Protein AF-0000000084732127 (afdb_homodimer)

Foldseek 3Di:
DPPQPLCQFVHHRLVVVVVVVVLCVVPVVQADKAFDKDKDDDDDFKIKIWGAWMDGRNGIDRPGPGTDIAMAWDPVVVPTPCPDHHPLVVLVVLQFVLLVVQLSSVCVNVVWHWPDKDKDKDFDADCCQVVVNDPVGHGHTPDMDMDMDTDGPDDPVVSVVSSVRSCVVRPSNCCVVDPDDDDDDDDDDD/DPPQPLCQFVHHRLVVVVVVVVLCVVPVVQADKAFDKDKDDDDDFKIKIWGAWIDGRNGIDRPGPGTDIAMAWDPVVVPTPCPDHHPLVVLVVLQFVLLVVQLSVVCVNVVWHWPDKDKDKDFDADCCQVVVNDPVGHGHTPDMDMDMDTDGPDDPVVSVVSSVRSCVVRPSNCCVVDPDDDDDDDDDDD

Sequence (380 aa):
MNTADKRTPNGVDLEKLTGTVEAVKASPPLARFTFRAHNRWVGGAHSKTTIQGFYGTGKEDASRKVPFVLEGDEPPVLLGNDAGPNAVEVVLHALASCLVVGFVYNAAARGIGIDSLELDLEGDLDLQGFLGLSKSVRPGYEGIRVVCRVGSKASDQELQKLWAEAQNISPVLDIVRNPVPVSLEFQKISMNTADKRTPNGVDLEKLTGTVEAVKASPPLARFTFRAHNRWVGGAHSKTTIQGFYGTGKEDASRKVPFVLEGDEPPVLLGNDAGPNAVEVVLHALASCLVVGFVYNAAARGIGIDSLELDLEGDLDLQGFLGLSKSVRPGYEGIRVVCRVGSKASDQELQKLWAEAQNISPVLDIVRNPVPVSLEFQKIS

Nearest PDB structures (foldseek):
  2opl-assembly1_A  TM=9.769E-01  e=8.048E-24  Geobacter sulfurreducens
  2onf-assembly1_B  TM=8.585E-01  e=1.018E-05  Thermoplasma acidophilum
  2pn2-assembly1_A-2  TM=8.630E-01  e=1.100E-04  Psychrobacter arcticus 273-4
  6mjn-assembly2_C  TM=7.591E-01  e=2.542E-05  Legionella pneumophila
  3cje-assembly1_A-2  TM=5.916E-01  e=2.702E-05  Jannaschia sp. CCS1

Secondary structure (DSSP, 8-state):
-----TTSGGG--HHHHHHHHHHHHH-GGGGEEEEEEEEEEEETTEEEEEE--EEETTEEE---SS-EEEEE---GGGT---SS--HHHHHHHHHHHHHHHHHHHHHHHTT---SEEEEEEEEEEETTTTTT--SSS-SSEEEEEEEEEEE-SS-HHHHHHHHHHHHHH-HHHHHHHS---EEEEEEEE-/-----TTSGGG--HHHHHHHHHHHHH-GGGGEEEEEEEEEEEETTEEEEEE--EEETTEEE---SS-EEEEE---GGGT---SS--HHHHHHHHHHHHHHHHHHHHHHHTT---SEEEEEEEEEEETTTTTT--SSS-SSEEEEEEEEEEE-SS-HHHHHHHHHHHHHH-HHHHHHHS---EEEEEEEE-

InterPro domains:
  IPR003718 OsmC/Ohr conserved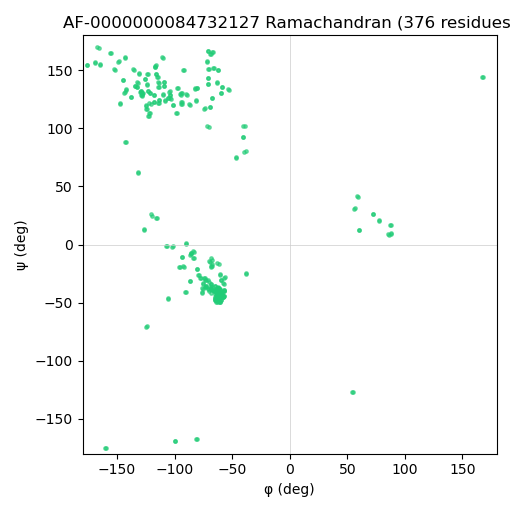 domain [PF02566] (80-185)
  IPR015946 K homology domain-like, alpha/beta [G3DSA:3.30.300.20] (3-176)
  IPR036102 OsmC/Ohr superfamily [SSF82784] (9-186)
  IPR052924 OsmC/Ohr hydroperoxide reductase [PTHR35368] (14-188)

Radius of gyration: 20.87 Å; Cα contacts (8 Å, |Δi|>4): 916; chains: 2; bounding box: 46×61×50 Å

pLDDT: mean 96.22, std 9.33, range [27.73, 99.0]

Solvent-accessible surface area (backbone atoms only — not comparable to full-atom values): 18851 Å² total; per-residue (Å²): 125,87,72,66,51,83,65,27,41,60,52,30,51,50,68,57,51,53,48,52,54,50,48,29,72,76,38,58,72,38,28,42,29,37,43,39,34,40,30,38,58,76,47,31,35,31,26,40,27,41,38,58,52,34,37,38,64,78,39,78,43,73,80,56,85,64,61,48,76,47,48,24,14,19,49,60,96,68,60,23,77,52,78,23,58,32,31,68,48,38,43,48,43,17,39,47,37,26,38,48,29,39,32,44,55,51,28,37,76,68,71,48,63,63,75,42,41,36,36,43,36,39,34,34,32,42,44,40,10,51,69,67,73,34,92,86,41,59,30,16,55,72,31,34,41,37,40,36,38,34,26,50,88,64,52,70,67,60,51,51,51,41,52,52,49,13,58,72,24,14,30,44,53,38,28,37,53,34,61,32,55,70,48,79,47,80,41,82,43,135,126,85,73,66,52,84,65,27,40,58,53,31,52,50,67,58,51,53,47,52,53,52,49,28,71,76,38,60,71,39,29,43,30,36,42,38,36,39,33,39,59,75,47,30,34,32,28,41,29,40,38,57,52,34,36,38,64,77,39,78,43,73,80,56,86,64,61,48,76,47,48,24,14,21,48,60,96,68,61,22,79,52,78,23,59,30,33,68,49,39,44,48,44,18,37,47,37,27,38,47,30,40,33,44,55,52,28,36,77,70,70,48,64,62,76,42,42,35,35,43,38,40,33,34,32,41,44,40,10,50,69,67,72,34,92,86,40,60,30,16,54,72,30,34,41,36,41,37,38,35,27,50,89,64,53,69,67,59,52,50,51,40,52,52,50,13,58,72,22,13,31,45,51,38,29,36,52,35,63,31,56,70,48,80,46,80,42,83,43,135

Organism: NCBI:txid412449

Structure (mmCIF, N/CA/C/O backbone):
data_AF-0000000084732127-model_v1
#
loop_
_entity.id
_entity.type
_entity.pdbx_description
1 polymer 'OsmC family protein'
#
loop_
_atom_site.group_PDB
_atom_site.id
_atom_site.type_symbol
_atom_site.label_atom_id
_atom_site.label_alt_id
_atom_site.label_comp_id
_atom_site.label_asym_id
_atom_site.label_entity_id
_atom_site.label_seq_id
_atom_site.pdbx_PDB_ins_code
_atom_site.Cartn_x
_atom_site.Cartn_y
_atom_site.Cartn_z
_atom_site.occupancy
_atom_site.B_iso_or_equiv
_ato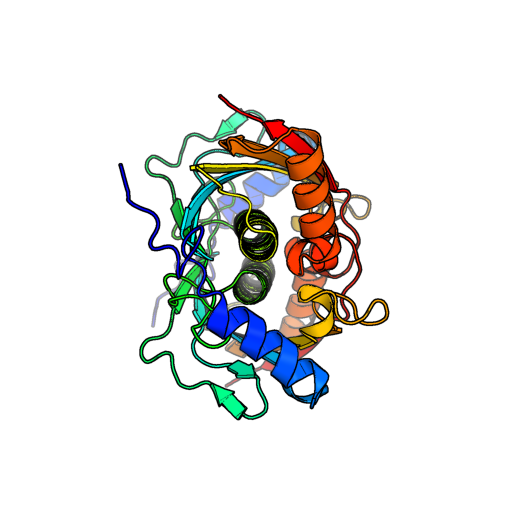m_site.auth_seq_id
_atom_site.auth_comp_id
_atom_site.auth_asym_id
_atom_site.auth_atom_id
_atom_site.pdbx_PDB_model_num
ATOM 1 N N . MET A 1 1 ? -7.707 17.016 30.109 1 27.73 1 MET A N 1
ATOM 2 C CA . MET A 1 1 ? -7.48 17.891 28.953 1 27.73 1 MET A CA 1
ATOM 3 C C . MET A 1 1 ? -6.078 17.672 28.375 1 27.73 1 MET A C 1
ATOM 5 O O . MET A 1 1 ? -5.086 17.828 29.094 1 27.73 1 MET A O 1
ATOM 9 N N . ASN A 1 2 ? -5.758 16.703 27.469 1 38.19 2 ASN A N 1
ATOM 10 C CA . ASN A 1 2 ? -4.391 16.422 27.047 1 38.19 2 ASN A CA 1
ATOM 11 C C . ASN A 1 2 ? -3.625 17.688 26.703 1 38.19 2 ASN A C 1
ATOM 13 O O . ASN A 1 2 ? -3.969 18.391 25.75 1 38.19 2 ASN A O 1
ATOM 17 N N . THR A 1 3 ? -3.24 18.391 27.594 1 38.94 3 THR A N 1
ATOM 18 C CA . THR A 1 3 ? -2.479 19.625 27.469 1 38.94 3 THR A CA 1
ATOM 19 C C . THR A 1 3 ? -1.419 19.5 26.375 1 38.94 3 THR A C 1
ATOM 21 O O . THR A 1 3 ? -0.496 18.688 26.484 1 38.94 3 THR A O 1
ATOM 24 N N . ALA A 1 4 ? -1.854 19.641 25.109 1 49.09 4 ALA A N 1
ATOM 25 C CA . ALA A 1 4 ? -0.992 19.688 23.922 1 49.09 4 ALA A CA 1
ATOM 26 C C . ALA A 1 4 ? 0.259 20.516 24.188 1 49.09 4 ALA A C 1
ATOM 28 O O . ALA A 1 4 ? 0.168 21.641 24.672 1 49.09 4 ALA A O 1
ATOM 29 N N . ASP A 1 5 ? 1.297 19.812 24.609 1 60.31 5 ASP A N 1
ATOM 30 C CA . ASP A 1 5 ? 2.623 20.422 24.703 1 60.31 5 ASP A CA 1
ATOM 31 C C . ASP A 1 5 ? 2.873 21.359 23.516 1 60.31 5 ASP A C 1
ATOM 33 O O . ASP A 1 5 ? 2.719 20.953 22.359 1 60.31 5 ASP A O 1
ATOM 37 N N . LYS A 1 6 ? 2.758 22.656 23.688 1 74.94 6 LYS A N 1
ATOM 38 C CA . LYS A 1 6 ? 2.902 23.719 22.703 1 74.94 6 LYS A CA 1
ATOM 39 C C . LYS A 1 6 ? 4.027 23.406 21.719 1 74.94 6 LYS A C 1
ATOM 41 O O . LYS A 1 6 ? 4.035 23.906 20.594 1 74.94 6 LYS A O 1
ATOM 46 N N . ARG A 1 7 ? 4.953 22.609 22.141 1 83.38 7 ARG A N 1
ATOM 47 C CA . ARG A 1 7 ? 6.109 22.297 21.312 1 83.38 7 ARG A CA 1
ATOM 48 C C . ARG A 1 7 ? 5.773 21.219 20.281 1 83.38 7 ARG A C 1
ATOM 50 O O . ARG A 1 7 ? 6.391 21.156 19.219 1 83.38 7 ARG A O 1
ATOM 57 N N . THR A 1 8 ? 4.762 20.453 20.516 1 92.69 8 THR A N 1
ATOM 58 C CA . THR A 1 8 ? 4.402 19.359 19.625 1 92.69 8 THR A CA 1
ATOM 59 C C . THR A 1 8 ? 2.912 19.391 19.297 1 92.69 8 THR A C 1
ATOM 61 O O . THR A 1 8 ? 2.193 18.438 19.594 1 92.69 8 THR A O 1
ATOM 64 N N . PRO A 1 9 ? 2.504 20.516 18.656 1 94.31 9 PRO A N 1
ATOM 65 C CA . PRO A 1 9 ? 1.098 20.5 18.25 1 94.31 9 PRO A CA 1
ATOM 66 C C . PRO A 1 9 ? 0.729 19.266 17.422 1 94.31 9 PRO A C 1
ATOM 68 O O . PRO A 1 9 ? 1.473 18.875 16.516 1 94.31 9 PRO A O 1
ATOM 71 N N . ASN A 1 10 ? -0.433 18.656 17.812 1 98.06 10 ASN A N 1
ATOM 72 C CA . ASN A 1 10 ? -0.91 17.453 17.141 1 98.06 10 ASN A CA 1
ATOM 73 C C . ASN A 1 10 ? 0.102 16.312 17.25 1 98.06 10 ASN A C 1
ATOM 75 O O . ASN A 1 10 ? 0.045 15.352 16.469 1 98.06 10 ASN A O 1
ATOM 79 N N . GLY A 1 11 ? 1.11 16.406 18.078 1 97.75 11 GLY A N 1
ATOM 80 C CA . GLY A 1 11 ? 2.143 15.398 18.219 1 97.75 11 GLY A CA 1
ATOM 81 C C . GLY A 1 11 ? 3.297 15.586 17.25 1 97.75 11 GLY A C 1
ATOM 82 O O . GLY A 1 11 ? 4.098 14.664 17.047 1 97.75 11 GLY A O 1
ATOM 83 N N . VAL A 1 12 ? 3.428 16.75 16.656 1 98.31 12 VAL A N 1
ATOM 84 C CA . VAL A 1 12 ? 4.449 17.016 15.641 1 98.31 12 VAL A CA 1
ATOM 85 C C . VAL A 1 12 ? 5.52 17.938 16.219 1 98.31 12 VAL A C 1
ATOM 87 O O . VAL A 1 12 ? 5.207 19.016 16.734 1 98.31 12 VAL A O 1
ATOM 90 N N . ASP A 1 13 ? 6.734 17.484 16.156 1 97.06 13 ASP A N 1
ATOM 91 C CA . ASP A 1 13 ? 7.855 18.328 16.562 1 97.06 13 ASP A CA 1
ATOM 92 C C . ASP A 1 13 ? 8.094 19.438 15.531 1 97.06 13 ASP A C 1
ATOM 94 O O . ASP A 1 13 ? 8.766 19.219 14.523 1 97.06 13 ASP A O 1
ATOM 98 N N . LEU A 1 14 ? 7.637 20.641 15.844 1 96.31 14 LEU A N 1
ATOM 99 C CA . LEU A 1 14 ? 7.664 21.734 14.883 1 96.31 14 LEU A CA 1
ATOM 100 C C . LEU A 1 14 ? 9.094 22.172 14.602 1 96.31 14 LEU A C 1
ATOM 102 O O . LEU A 1 14 ? 9.414 22.594 13.484 1 96.31 14 LEU A O 1
ATOM 106 N N . GLU A 1 15 ? 9.883 22.125 15.625 1 96.31 15 GLU A N 1
ATOM 107 C CA . GLU A 1 15 ? 11.281 22.5 15.43 1 96.31 15 GLU A CA 1
ATOM 108 C C . GLU A 1 15 ? 11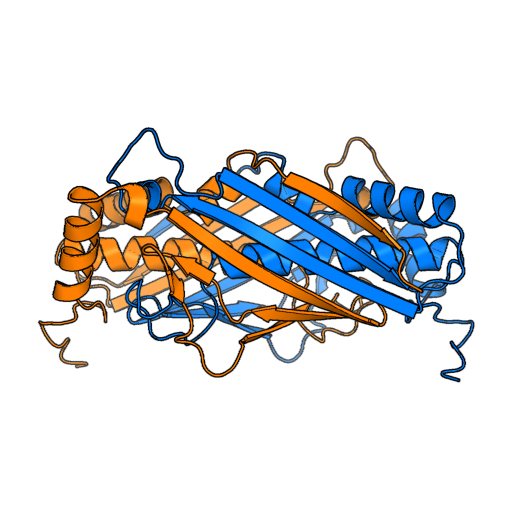.961 21.547 14.453 1 96.31 15 GLU A C 1
ATOM 110 O O . GLU A 1 15 ? 12.688 21.969 13.555 1 96.31 15 GLU A O 1
ATOM 115 N N . LYS A 1 16 ? 11.711 20.312 14.602 1 96.19 16 LYS A N 1
ATOM 116 C CA . LYS A 1 16 ? 12.281 19.328 13.695 1 96.19 16 LYS A CA 1
ATOM 117 C C . LYS A 1 16 ? 11.695 19.453 12.289 1 96.19 16 LYS A C 1
ATOM 119 O O . LYS A 1 16 ? 12.414 19.312 11.297 1 96.19 16 LYS A O 1
ATOM 124 N N . LEU A 1 17 ? 10.445 19.734 12.195 1 96.31 17 LEU A N 1
ATOM 125 C CA . LEU A 1 17 ? 9.812 19.922 10.898 1 96.31 17 LEU A CA 1
ATOM 126 C C . LEU A 1 17 ? 10.43 21.094 10.156 1 96.31 17 LEU A C 1
ATOM 128 O O . LEU A 1 17 ? 10.82 20.969 8.992 1 96.31 17 LEU A O 1
ATOM 132 N N . THR A 1 18 ? 10.547 22.219 10.867 1 95.62 18 THR A N 1
ATOM 133 C CA . THR A 1 18 ? 11.148 23.406 10.281 1 95.62 18 THR A CA 1
ATOM 134 C C . THR A 1 18 ? 12.602 23.156 9.914 1 95.62 18 THR A C 1
ATOM 136 O O . THR A 1 18 ? 13.07 23.609 8.859 1 95.62 18 THR A O 1
ATOM 139 N N . GLY A 1 19 ? 13.25 22.422 10.766 1 96.31 19 GLY A N 1
ATOM 140 C CA . GLY A 1 19 ? 14.625 22.062 10.477 1 96.31 19 GLY A CA 1
ATOM 141 C C . GLY A 1 19 ? 14.766 21.219 9.219 1 96.31 19 GLY A C 1
ATOM 142 O O . GLY A 1 19 ? 15.695 21.422 8.43 1 96.31 19 GLY A O 1
ATOM 143 N N . THR A 1 20 ? 13.914 20.266 9.078 1 95.06 20 THR A N 1
ATOM 144 C CA . THR A 1 20 ? 13.914 19.406 7.891 1 95.06 20 THR A CA 1
ATOM 145 C C . THR A 1 20 ? 13.688 20.25 6.629 1 95.06 20 THR A C 1
ATOM 147 O O . THR A 1 20 ? 14.43 20.109 5.652 1 95.06 20 THR A O 1
ATOM 150 N N . VAL A 1 21 ? 12.758 21.141 6.641 1 96.5 21 VAL A N 1
ATOM 151 C CA . VAL A 1 21 ? 12.422 21.984 5.504 1 96.5 21 VAL A CA 1
ATOM 152 C C . VAL A 1 21 ? 13.617 22.875 5.148 1 96.5 21 VAL A C 1
ATOM 154 O O . VAL A 1 21 ? 14.016 22.953 3.982 1 96.5 21 VAL A O 1
ATOM 157 N N . GLU A 1 22 ? 14.219 23.422 6.152 1 97.19 22 GLU A N 1
ATOM 158 C CA . GLU A 1 22 ? 15.352 24.312 5.934 1 97.19 22 GLU A CA 1
ATOM 159 C C . GLU A 1 22 ? 16.562 23.562 5.402 1 97.19 22 GLU A C 1
ATOM 161 O O . GLU A 1 22 ? 17.297 24.062 4.555 1 97.19 22 GLU A O 1
ATOM 166 N N . ALA A 1 23 ? 16.781 22.359 5.902 1 97.12 23 ALA A N 1
ATOM 167 C CA . ALA A 1 23 ? 17.891 21.547 5.441 1 97.12 23 ALA A CA 1
ATOM 168 C C . ALA A 1 23 ? 17.75 21.188 3.963 1 97.12 23 ALA A C 1
ATOM 170 O O . ALA A 1 23 ? 18.703 21.297 3.191 1 97.12 23 ALA A O 1
ATOM 171 N N . VAL A 1 24 ? 16.578 20.875 3.58 1 97.12 24 VAL A N 1
ATOM 172 C CA . VAL A 1 24 ? 16.312 20.5 2.195 1 97.12 24 VAL A CA 1
ATOM 173 C C . VAL A 1 24 ? 16.438 21.719 1.29 1 97.12 24 VAL A C 1
ATOM 175 O O . VAL A 1 24 ? 17.016 21.625 0.2 1 97.12 24 VAL A O 1
ATOM 178 N N . LYS A 1 25 ? 15.953 22.828 1.763 1 97 25 LYS A N 1
ATOM 179 C CA . LYS A 1 25 ? 16.078 24.062 0.988 1 97 25 LYS A CA 1
ATOM 180 C C . LYS A 1 25 ? 17.547 24.406 0.763 1 97 25 LYS A C 1
ATOM 182 O O . LYS A 1 25 ? 17.922 24.859 -0.323 1 97 25 LYS A O 1
ATOM 187 N N . ALA A 1 26 ? 18.328 24.188 1.741 1 97.62 26 ALA A N 1
ATOM 188 C CA . ALA A 1 26 ? 19.75 24.516 1.674 1 97.62 26 ALA A CA 1
ATOM 189 C C . ALA A 1 26 ? 20.516 23.5 0.818 1 97.62 26 ALA A C 1
ATOM 191 O O . ALA A 1 26 ? 21.484 23.844 0.158 1 97.62 26 ALA A O 1
ATOM 192 N N . SER A 1 27 ? 20.078 22.234 0.843 1 97.94 27 SER A N 1
ATOM 193 C CA . SER A 1 27 ? 20.688 21.156 0.086 1 97.94 27 SER A CA 1
ATOM 194 C C . SER A 1 27 ? 19.641 20.188 -0.44 1 97.94 27 SER A C 1
ATOM 196 O O . SER A 1 27 ? 19.406 19.125 0.156 1 97.94 27 SER A O 1
ATOM 198 N N . PRO A 1 28 ? 19.109 20.469 -1.607 1 96.56 28 PRO A N 1
ATOM 199 C CA . PRO A 1 28 ? 18 19.688 -2.168 1 96.56 28 PRO A CA 1
ATOM 200 C C . PRO A 1 28 ? 18.328 18.203 -2.293 1 96.56 28 PRO A C 1
ATOM 202 O O . PRO A 1 28 ? 17.438 17.359 -2.133 1 96.56 28 PRO A O 1
ATOM 205 N N . PRO A 1 29 ? 19.641 17.766 -2.48 1 96.81 29 PRO A N 1
ATOM 206 C CA . PRO A 1 29 ? 19.922 16.328 -2.561 1 96.81 29 PRO A CA 1
ATOM 207 C C . PRO A 1 29 ? 19.547 15.578 -1.283 1 96.81 29 PRO A C 1
ATOM 209 O O . PRO A 1 29 ? 19.344 14.359 -1.313 1 96.81 29 PRO A O 1
ATOM 212 N N . LEU A 1 30 ? 19.344 16.266 -0.134 1 97.88 30 LEU A N 1
ATOM 213 C CA . LEU A 1 30 ? 18.969 15.656 1.133 1 97.88 30 LEU A CA 1
ATOM 214 C C . LEU A 1 30 ? 17.531 15.117 1.072 1 97.88 30 LEU A C 1
ATOM 216 O O . LEU A 1 30 ? 17.141 14.305 1.908 1 97.88 30 LEU A O 1
ATOM 220 N N . ALA A 1 31 ? 16.75 15.539 0.041 1 98.38 31 ALA A N 1
ATOM 221 C CA . ALA A 1 31 ? 15.352 15.148 -0.089 1 98.38 31 ALA A CA 1
ATOM 222 C C . ALA A 1 31 ? 15.227 13.805 -0.801 1 98.38 31 ALA A C 1
ATOM 224 O O . ALA A 1 31 ? 14.133 13.234 -0.865 1 98.38 31 ALA A O 1
ATOM 225 N N . ARG A 1 32 ? 16.359 13.289 -1.315 1 98.56 32 ARG A N 1
ATOM 226 C CA . ARG A 1 32 ? 16.297 12.039 -2.064 1 98.56 32 ARG A CA 1
ATOM 227 C C . ARG A 1 32 ? 16.281 10.836 -1.124 1 98.56 32 ARG A C 1
ATOM 229 O O . ARG A 1 32 ? 17.156 10.703 -0.268 1 98.56 32 ARG A O 1
ATOM 236 N N . PHE A 1 33 ? 15.266 10.047 -1.31 1 98.81 33 PHE A N 1
ATOM 237 C CA . PHE A 1 33 ? 15.117 8.828 -0.521 1 98.81 33 PHE A CA 1
ATOM 238 C C . PHE A 1 33 ? 15.008 7.609 -1.427 1 98.81 33 PHE A C 1
ATOM 240 O O . PHE A 1 33 ? 14.492 7.703 -2.543 1 98.81 33 PHE A O 1
ATOM 247 N N . THR A 1 34 ? 15.523 6.473 -0.978 1 98.94 34 THR A N 1
ATOM 248 C CA . THR A 1 34 ? 15.242 5.141 -1.5 1 98.94 34 THR A CA 1
ATOM 249 C C . THR A 1 34 ? 14.695 4.234 -0.401 1 98.94 34 THR A C 1
ATOM 251 O O . THR A 1 34 ? 15.414 3.904 0.549 1 98.94 34 THR A O 1
ATOM 254 N N . PHE A 1 35 ? 13.445 3.92 -0.529 1 98.94 35 PHE A N 1
ATOM 255 C CA . PHE A 1 35 ? 12.828 2.99 0.409 1 98.94 35 PHE A CA 1
ATOM 256 C C . PHE A 1 35 ? 12.906 1.562 -0.112 1 98.94 35 PHE A C 1
ATOM 258 O O . PHE A 1 35 ? 12.93 1.338 -1.324 1 98.94 35 PHE A O 1
ATOM 265 N N . ARG A 1 36 ? 12.969 0.625 0.866 1 98.88 36 ARG A N 1
ATOM 266 C CA . ARG A 1 36 ? 13.227 -0.76 0.482 1 98.88 36 ARG A CA 1
ATOM 267 C C . ARG A 1 36 ? 12.297 -1.714 1.23 1 98.88 36 ARG A C 1
ATOM 269 O O . ARG A 1 36 ? 11.906 -1.439 2.365 1 98.88 36 ARG A O 1
ATOM 276 N N . ALA A 1 37 ? 11.992 -2.836 0.585 1 98.94 37 ALA A N 1
ATOM 277 C CA . ALA A 1 37 ? 11.266 -3.957 1.175 1 98.94 37 ALA A CA 1
ATOM 278 C C . ALA A 1 37 ? 11.781 -5.289 0.64 1 98.94 37 ALA A C 1
ATOM 280 O O . ALA A 1 37 ? 12.172 -5.387 -0.526 1 98.94 37 ALA A O 1
ATOM 281 N N . HIS A 1 38 ? 11.844 -6.266 1.515 1 98.94 38 HIS A N 1
ATOM 282 C CA . HIS A 1 38 ? 12.172 -7.641 1.157 1 98.94 38 HIS A CA 1
ATOM 283 C C . HIS A 1 38 ? 11.016 -8.586 1.481 1 98.94 38 HIS A C 1
ATOM 285 O O . HIS A 1 38 ? 10.586 -8.672 2.635 1 98.94 38 HIS A O 1
ATOM 291 N N . ASN A 1 39 ? 10.531 -9.297 0.462 1 98.94 39 ASN A N 1
ATOM 292 C CA . ASN A 1 39 ? 9.406 -10.203 0.625 1 98.94 39 ASN A CA 1
ATOM 293 C C . ASN A 1 39 ? 9.812 -11.656 0.419 1 98.94 39 ASN A C 1
ATOM 295 O O . ASN A 1 39 ? 10.586 -11.969 -0.494 1 98.94 39 ASN A O 1
ATOM 299 N N . ARG A 1 40 ? 9.281 -12.508 1.248 1 98.94 40 ARG A N 1
ATOM 300 C CA . ARG A 1 40 ? 9.477 -13.945 1.131 1 98.94 40 ARG A CA 1
ATOM 301 C C . ARG A 1 40 ? 8.148 -14.688 1.125 1 98.94 40 ARG A C 1
ATOM 303 O O . ARG A 1 40 ? 7.32 -14.492 2.021 1 98.94 40 ARG A O 1
ATOM 310 N N . TRP A 1 41 ? 8.047 -15.516 0.166 1 98.94 41 TRP A N 1
ATOM 311 C CA . TRP A 1 41 ? 6.875 -16.375 0.086 1 98.94 41 TRP A CA 1
ATOM 312 C C . TRP A 1 41 ? 6.906 -17.438 1.181 1 98.94 41 TRP A C 1
ATOM 314 O O . TRP A 1 41 ? 7.957 -18.031 1.458 1 98.94 41 TRP A O 1
ATOM 324 N N . VAL A 1 42 ? 5.754 -17.703 1.81 1 98.88 42 VAL A N 1
ATOM 325 C CA . VAL A 1 42 ? 5.645 -18.688 2.881 1 98.88 42 VAL A CA 1
ATOM 326 C C . VAL A 1 42 ? 4.938 -19.938 2.363 1 98.88 42 VAL A C 1
ATOM 328 O O . VAL A 1 42 ? 5.402 -21.062 2.582 1 98.88 42 VAL A O 1
ATOM 331 N N . GLY A 1 43 ? 3.781 -19.75 1.624 1 98.62 43 GLY A N 1
ATOM 332 C CA . GLY A 1 43 ? 2.936 -20.797 1.083 1 98.62 43 GLY A CA 1
ATOM 333 C C . GLY A 1 43 ? 1.596 -20.297 0.585 1 98.62 43 GLY A C 1
ATOM 334 O O . GLY A 1 43 ? 0.959 -19.453 1.237 1 98.62 43 GLY A O 1
ATOM 335 N N . GLY A 1 44 ? 1.117 -20.875 -0.474 1 98.56 44 GLY A N 1
ATOM 336 C CA . GLY A 1 44 ? -0.12 -20.344 -1.022 1 98.56 44 GLY A CA 1
ATOM 337 C C . GLY A 1 44 ? -0.051 -18.859 -1.323 1 98.56 44 GLY A C 1
ATOM 338 O O . GLY A 1 44 ? 0.876 -18.391 -1.994 1 98.56 44 GLY A O 1
ATOM 339 N N . ALA A 1 45 ? -1.015 -18.219 -0.761 1 98.81 45 ALA A N 1
ATOM 340 C CA . ALA A 1 45 ? -1.08 -16.781 -0.986 1 98.81 45 ALA A CA 1
ATOM 341 C C . ALA A 1 45 ? -0.298 -16.016 0.082 1 98.81 45 ALA A C 1
ATOM 343 O O . ALA A 1 45 ? -0.238 -14.789 0.06 1 98.81 45 ALA A O 1
ATOM 344 N N . HIS A 1 46 ? 0.329 -16.719 1.017 1 98.94 46 HIS A N 1
ATOM 345 C CA . HIS A 1 46 ? 0.922 -16.109 2.205 1 98.94 46 HIS A CA 1
ATOM 346 C C . HIS A 1 46 ? 2.373 -15.719 1.956 1 98.94 46 HIS A C 1
ATOM 348 O O . HIS A 1 46 ? 3.164 -16.531 1.457 1 98.94 46 HIS A O 1
ATOM 354 N N . SER A 1 47 ? 2.709 -14.523 2.258 1 98.94 47 SER A N 1
ATOM 355 C CA . SER A 1 47 ? 4.09 -14.047 2.211 1 98.94 47 SER A CA 1
ATOM 356 C C . SER A 1 47 ? 4.375 -13.07 3.344 1 98.94 47 SER A C 1
ATOM 358 O O . SER A 1 47 ? 3.449 -12.586 4.004 1 98.94 47 SER A O 1
ATOM 360 N N . LYS A 1 48 ? 5.605 -12.867 3.639 1 98.94 48 LYS A N 1
ATOM 361 C CA . LYS A 1 48 ? 6.07 -11.938 4.664 1 98.94 48 LYS A CA 1
ATOM 362 C C . LYS A 1 48 ? 7.039 -10.914 4.082 1 98.94 48 LYS A C 1
ATOM 364 O O . LYS A 1 48 ? 7.965 -11.273 3.352 1 98.94 48 LYS A O 1
ATOM 369 N N . THR A 1 49 ? 6.832 -9.672 4.375 1 98.94 49 THR A N 1
ATOM 370 C CA . THR A 1 49 ? 7.703 -8.586 3.949 1 98.94 49 THR A CA 1
ATOM 371 C C . THR A 1 49 ? 8.461 -8 5.137 1 98.94 49 THR A C 1
ATOM 373 O O . THR A 1 49 ? 7.859 -7.688 6.168 1 98.94 49 THR A O 1
ATOM 376 N N . THR A 1 50 ? 9.688 -7.906 4.996 1 98.94 50 THR A N 1
ATOM 377 C CA . THR A 1 50 ? 10.547 -7.258 5.98 1 98.94 50 THR A CA 1
ATOM 378 C C . THR A 1 50 ? 10.977 -5.875 5.496 1 98.94 50 THR A C 1
ATOM 380 O O . THR A 1 50 ? 11.414 -5.715 4.355 1 98.94 50 THR A O 1
ATOM 383 N N . ILE A 1 51 ? 10.766 -4.879 6.367 1 98.81 51 ILE A N 1
ATOM 384 C CA . ILE A 1 51 ? 11.156 -3.496 6.113 1 98.81 51 ILE A CA 1
ATOM 385 C C . ILE A 1 51 ? 12.117 -3.02 7.199 1 98.81 51 ILE A C 1
ATOM 387 O O . ILE A 1 51 ? 11.734 -2.908 8.367 1 98.81 51 ILE A O 1
ATOM 391 N N . GLN A 1 52 ? 13.336 -2.762 6.84 1 97.19 52 GLN A N 1
ATOM 392 C CA . GLN A 1 52 ? 14.352 -2.443 7.844 1 97.19 52 GLN A CA 1
ATOM 393 C C . GLN A 1 52 ? 15.023 -1.112 7.539 1 97.19 52 GLN A C 1
ATOM 395 O O . GLN A 1 52 ? 14.758 -0.107 8.203 1 97.19 52 GLN A O 1
ATOM 400 N N . GLY A 1 53 ? 15.867 -1.048 6.457 1 95.38 53 GLY A N 1
ATOM 401 C CA . GLY A 1 53 ? 16.641 0.154 6.164 1 95.38 53 GLY A CA 1
ATOM 402 C C . GLY A 1 53 ? 16.156 0.882 4.926 1 95.38 53 GLY A C 1
ATOM 403 O O . GLY A 1 53 ? 15.391 0.329 4.129 1 95.38 53 GLY A O 1
ATOM 404 N N . PHE A 1 54 ? 16.562 2.162 4.879 1 98.62 54 PHE A N 1
ATOM 405 C CA . PHE A 1 54 ? 16.375 3.008 3.707 1 98.62 54 PHE A CA 1
ATOM 406 C C . PHE A 1 54 ? 17.5 4.031 3.586 1 98.62 54 PHE A C 1
ATOM 408 O O . PHE A 1 54 ? 18.266 4.242 4.531 1 98.62 54 PHE A O 1
ATOM 415 N N . TYR A 1 55 ? 17.625 4.473 2.391 1 98.75 55 TYR A N 1
ATOM 416 C CA . TYR A 1 55 ? 18.516 5.602 2.158 1 98.75 55 TYR A CA 1
ATOM 417 C C . TYR A 1 55 ? 17.75 6.918 2.18 1 98.75 55 TYR A C 1
ATOM 419 O O . TYR A 1 55 ? 16.672 7.023 1.592 1 98.75 55 TYR A O 1
ATOM 427 N N . GLY A 1 56 ? 18.234 7.902 2.936 1 97.81 56 GLY A N 1
ATOM 428 C CA . GLY A 1 56 ? 17.656 9.234 2.994 1 97.81 56 GLY A CA 1
ATOM 429 C C . GLY A 1 56 ? 18.531 10.234 3.723 1 97.81 56 GLY A C 1
ATOM 430 O O . GLY A 1 56 ? 19.359 9.859 4.539 1 97.81 56 GLY A O 1
ATOM 431 N N . THR A 1 57 ? 18.328 11.438 3.432 1 96.88 57 THR A N 1
ATOM 432 C CA . THR A 1 57 ? 19.094 12.531 4.012 1 96.88 57 THR A CA 1
ATOM 433 C C . THR A 1 57 ? 20.594 12.328 3.773 1 96.88 57 THR A C 1
ATOM 435 O O . THR A 1 57 ? 21.406 12.578 4.664 1 96.88 57 THR A O 1
ATOM 438 N N . GLY A 1 58 ? 20.922 11.703 2.697 1 97 58 GLY A N 1
ATOM 439 C CA . GLY A 1 58 ? 22.297 11.617 2.232 1 97 58 GLY A CA 1
ATOM 440 C C . GLY A 1 58 ? 23.047 10.43 2.812 1 97 58 GLY A C 1
ATOM 441 O O . GLY A 1 58 ? 24.266 10.344 2.701 1 97 58 GLY A O 1
ATOM 442 N N . LYS A 1 59 ? 22.344 9.539 3.479 1 97.56 59 LYS A N 1
ATOM 443 C CA . LYS A 1 59 ? 23.016 8.398 4.09 1 97.56 59 LYS A CA 1
ATOM 444 C C . LYS A 1 59 ? 22.062 7.23 4.285 1 97.56 59 LYS A C 1
ATOM 446 O O . LYS A 1 59 ? 20.844 7.391 4.168 1 97.56 59 LYS A O 1
ATOM 451 N N . GLU A 1 60 ? 22.656 6.031 4.535 1 98.12 60 GLU A N 1
ATOM 452 C CA . GLU A 1 60 ? 21.859 4.891 4.973 1 98.12 60 GLU A CA 1
ATOM 453 C C . GLU A 1 60 ? 21.297 5.117 6.371 1 98.12 60 GLU A C 1
ATOM 455 O O . GLU A 1 60 ? 22.016 5.508 7.285 1 98.12 60 GLU A O 1
ATOM 460 N N . ASP A 1 61 ? 19.969 4.969 6.453 1 97 61 ASP A N 1
ATOM 461 C CA . ASP A 1 61 ? 19.359 5.082 7.77 1 97 61 ASP A CA 1
ATOM 462 C C . ASP A 1 61 ? 19.359 3.736 8.492 1 97 61 ASP A C 1
ATOM 464 O O . ASP A 1 61 ? 18.797 2.758 7.988 1 97 61 ASP A O 1
ATOM 468 N N . ALA A 1 62 ? 19.969 3.666 9.617 1 90.88 62 ALA A N 1
ATOM 469 C CA . ALA A 1 62 ? 20.094 2.426 10.383 1 90.88 62 ALA A CA 1
ATOM 470 C C . ALA A 1 62 ? 19.438 2.568 11.758 1 90.88 62 ALA A C 1
ATOM 472 O O . ALA A 1 62 ? 19.812 1.866 12.703 1 90.88 62 ALA A O 1
ATOM 473 N N . SER A 1 63 ? 18.5 3.479 11.789 1 93.94 63 SER A N 1
ATOM 474 C CA . SER A 1 63 ? 17.922 3.801 13.094 1 93.94 63 SER A CA 1
ATOM 475 C C . SER A 1 63 ? 17 2.695 13.578 1 93.94 63 SER A C 1
ATOM 477 O O . SER A 1 63 ? 16.844 2.49 14.781 1 93.94 63 SER A O 1
ATOM 479 N N . ARG A 1 64 ? 16.391 1.977 12.625 1 96.44 64 ARG A N 1
ATOM 480 C CA . ARG A 1 64 ? 15.523 0.865 13.008 1 96.44 64 ARG A CA 1
ATOM 481 C C . ARG A 1 64 ? 16.344 -0.331 13.477 1 96.44 64 ARG A C 1
ATOM 483 O O . ARG A 1 64 ? 17.125 -0.901 12.703 1 96.44 64 ARG A O 1
ATOM 490 N N . LYS A 1 65 ? 16.219 -0.709 14.656 1 95.25 65 LYS A N 1
ATOM 491 C CA . LYS A 1 65 ? 17 -1.818 15.211 1 95.25 65 LYS A CA 1
ATOM 492 C C . LYS A 1 65 ? 16.312 -3.154 14.945 1 95.25 65 LYS A C 1
ATOM 494 O O . LYS A 1 65 ? 16.953 -4.203 14.953 1 95.25 65 LYS A O 1
ATOM 499 N N . VAL A 1 66 ? 15.062 -3.15 14.891 1 97.12 66 VAL A N 1
ATOM 500 C CA . VAL A 1 66 ? 14.242 -4.316 14.586 1 97.12 66 VAL A CA 1
ATOM 501 C C . VAL A 1 66 ? 13.391 -4.039 13.352 1 97.12 66 VAL A C 1
ATOM 503 O O . VAL A 1 66 ? 12.734 -2.998 13.258 1 97.12 66 VAL A O 1
ATOM 506 N N . PRO A 1 67 ? 13.414 -4.934 12.438 1 98.19 67 PRO A N 1
ATOM 507 C CA . PRO A 1 67 ? 12.609 -4.684 11.242 1 98.19 67 PRO A CA 1
ATOM 508 C C . PRO A 1 67 ? 11.109 -4.773 11.5 1 98.19 67 PRO A C 1
ATOM 510 O O . PRO A 1 67 ? 10.688 -5.465 12.43 1 98.19 67 PRO A O 1
ATOM 513 N N . PHE A 1 68 ? 10.367 -4.016 10.703 1 98.81 68 PHE A N 1
ATOM 514 C CA . PHE A 1 68 ? 8.953 -4.332 10.594 1 98.81 68 PHE A CA 1
ATOM 515 C C . PHE A 1 68 ? 8.742 -5.625 9.812 1 98.81 68 PHE A C 1
ATOM 517 O O . PHE A 1 68 ? 9.477 -5.898 8.852 1 98.81 68 PHE A O 1
ATOM 524 N N . VAL A 1 69 ? 7.785 -6.391 10.211 1 98.88 69 VAL A N 1
ATOM 525 C CA . VAL A 1 69 ? 7.355 -7.562 9.445 1 98.88 69 VAL A CA 1
ATOM 526 C C . VAL A 1 69 ? 5.855 -7.469 9.156 1 98.88 69 VAL A C 1
ATOM 528 O O . VAL A 1 69 ? 5.043 -7.398 10.086 1 98.88 69 VAL A O 1
ATOM 531 N N . LEU A 1 70 ? 5.551 -7.387 7.898 1 98.88 70 LEU A N 1
ATOM 532 C CA . LEU A 1 70 ? 4.168 -7.383 7.441 1 98.88 70 LEU A CA 1
ATOM 533 C C . LEU A 1 70 ? 3.824 -8.688 6.73 1 98.88 70 LEU A C 1
ATOM 535 O O . LEU A 1 70 ? 4.637 -9.211 5.965 1 98.88 70 LEU A O 1
ATOM 539 N N . GLU A 1 71 ? 2.662 -9.141 6.996 1 98.88 71 GLU A N 1
ATOM 540 C CA . GLU A 1 71 ? 2.197 -10.344 6.312 1 98.88 71 GLU A CA 1
ATOM 541 C C . GLU A 1 71 ? 1.103 -10.016 5.301 1 98.88 71 GLU A C 1
ATOM 543 O O . GLU A 1 71 ? 0.257 -9.156 5.551 1 98.88 71 GLU A O 1
ATOM 548 N N . GLY A 1 72 ? 1.194 -10.602 4.164 1 98.88 72 GLY A N 1
ATOM 549 C CA . GLY A 1 72 ? 0.165 -10.578 3.135 1 98.88 72 GLY A CA 1
ATOM 550 C C . GLY A 1 72 ? -0.436 -11.945 2.855 1 98.88 72 GLY A C 1
ATOM 551 O O . GLY A 1 72 ? 0.268 -12.953 2.885 1 98.88 72 GLY A O 1
ATOM 552 N N . ASP A 1 73 ? -1.661 -11.992 2.59 1 98.88 73 ASP A N 1
ATOM 553 C CA . ASP A 1 73 ? -2.395 -13.211 2.262 1 98.88 73 ASP A CA 1
ATOM 554 C C . ASP A 1 73 ? -3.693 -12.891 1.523 1 98.88 73 ASP A C 1
ATOM 556 O O . ASP A 1 73 ? -3.879 -11.766 1.047 1 98.88 73 ASP A O 1
ATOM 560 N N . GLU A 1 74 ? -4.504 -13.891 1.26 1 98.62 74 GLU A N 1
ATOM 561 C CA . GLU A 1 74 ? -5.855 -13.734 0.725 1 98.62 74 GLU A CA 1
ATOM 562 C C . GLU A 1 74 ? -6.902 -14.25 1.708 1 98.62 74 GLU A C 1
ATOM 564 O O . GLU A 1 74 ? -6.598 -15.078 2.564 1 98.62 74 GLU A O 1
ATOM 569 N N . PRO A 1 75 ? -8.117 -13.711 1.667 1 98.19 75 PRO A N 1
ATOM 570 C CA . PRO A 1 75 ? -9.188 -14.352 2.436 1 98.19 75 PRO A CA 1
ATOM 571 C C . PRO A 1 75 ? -9.555 -15.727 1.896 1 98.19 75 PRO A C 1
ATOM 573 O O . PRO A 1 75 ? -9.203 -16.062 0.765 1 98.19 75 PRO A O 1
ATOM 576 N N . PRO A 1 76 ? -10.281 -16.516 2.639 1 97.12 76 PRO A N 1
ATOM 577 C CA . PRO A 1 76 ? -10.617 -17.859 2.201 1 97.12 76 PRO A CA 1
ATOM 578 C C . PRO A 1 76 ? -11.352 -17.891 0.863 1 97.12 76 PRO A C 1
ATOM 580 O O . PRO A 1 76 ? -11.102 -18.766 0.035 1 97.12 76 PRO A O 1
ATOM 583 N N . VAL A 1 77 ? -12.18 -16.922 0.558 1 96.75 77 VAL A N 1
ATOM 584 C CA . VAL A 1 77 ? -12.945 -16.906 -0.683 1 96.75 77 VAL A CA 1
ATOM 585 C C . VAL A 1 77 ? -12 -16.719 -1.87 1 96.75 77 VAL A C 1
ATOM 587 O O . VAL A 1 77 ? -12.352 -17.047 -3.006 1 96.75 77 VAL A O 1
ATOM 590 N N . LEU A 1 78 ? -10.773 -16.25 -1.527 1 97.62 78 LEU A N 1
ATOM 591 C CA . LEU A 1 78 ? -9.75 -16.109 -2.561 1 97.62 78 LEU A CA 1
ATOM 592 C C . LEU A 1 78 ? -8.57 -17.031 -2.299 1 97.62 78 LEU A C 1
ATOM 594 O O . LEU A 1 78 ? -7.434 -16.703 -2.639 1 97.62 78 LEU A O 1
ATOM 598 N N . LEU A 1 79 ? -8.812 -18.062 -1.564 1 97.56 79 LEU A N 1
ATOM 599 C CA . LEU A 1 79 ? -7.977 -19.25 -1.46 1 97.56 79 LEU A CA 1
ATOM 600 C C . LEU A 1 79 ? -6.879 -19.062 -0.418 1 97.56 79 LEU A C 1
ATOM 602 O O . LEU A 1 79 ? -5.949 -19.859 -0.338 1 97.56 79 LEU A O 1
ATOM 606 N N . GLY A 1 80 ? -6.922 -17.984 0.34 1 98.06 80 GLY A N 1
ATOM 607 C CA . GLY A 1 80 ? -5.949 -17.797 1.407 1 98.06 80 GLY A CA 1
ATOM 608 C C . GLY A 1 80 ? -6.488 -18.172 2.775 1 98.06 80 GLY A C 1
ATOM 609 O O . GLY A 1 80 ? -7.496 -18.875 2.879 1 98.06 80 GLY A O 1
ATOM 610 N N . ASN A 1 81 ? -5.688 -17.797 3.846 1 97.56 81 ASN A N 1
ATOM 611 C CA . ASN A 1 81 ? -6.043 -18.141 5.215 1 97.56 81 ASN A CA 1
ATOM 612 C C . ASN A 1 81 ? -6.07 -16.922 6.121 1 97.56 81 ASN A C 1
ATOM 614 O O . ASN A 1 81 ? -5.98 -17.047 7.344 1 97.56 81 ASN A O 1
ATOM 618 N N . ASP A 1 82 ? -6.047 -15.758 5.555 1 98.19 82 ASP A N 1
ATOM 619 C CA . ASP A 1 82 ? -6.133 -14.508 6.305 1 98.19 82 ASP A CA 1
ATOM 620 C C . ASP A 1 82 ? -4.992 -14.391 7.316 1 98.19 82 ASP A C 1
ATOM 622 O O . ASP A 1 82 ? -5.199 -13.953 8.445 1 98.19 82 ASP A O 1
ATOM 626 N N . ALA A 1 83 ? -3.805 -14.797 6.875 1 98.5 83 ALA A N 1
ATOM 627 C CA . ALA A 1 83 ? -2.637 -14.547 7.719 1 98.5 83 ALA A CA 1
ATOM 628 C C . ALA A 1 83 ? -2.318 -13.062 7.793 1 98.5 83 ALA A C 1
ATOM 630 O O . ALA A 1 83 ? -1.618 -12.617 8.703 1 98.5 83 ALA A O 1
ATOM 631 N N . GLY A 1 84 ? -2.795 -12.273 6.91 1 98.69 84 GLY A N 1
ATOM 632 C CA . GLY A 1 84 ? -2.74 -10.836 6.758 1 98.69 84 GLY A CA 1
ATOM 633 C C . GLY A 1 84 ? -3.709 -10.305 5.719 1 98.69 84 GLY A C 1
ATOM 634 O O . GLY A 1 84 ? -4.359 -11.078 5.016 1 98.69 84 GLY A O 1
ATOM 635 N N . PRO A 1 85 ? -3.867 -8.977 5.676 1 98.88 85 PRO A N 1
ATOM 636 C CA . PRO A 1 85 ? -4.734 -8.414 4.641 1 98.88 85 PRO A CA 1
ATOM 637 C C . PRO A 1 85 ? -4.227 -8.695 3.229 1 98.88 85 PRO A C 1
ATOM 639 O O . PRO A 1 85 ? -3.031 -8.922 3.031 1 98.88 85 PRO A O 1
ATOM 642 N N . ASN A 1 86 ? -5.168 -8.797 2.238 1 98.81 86 ASN A N 1
ATOM 643 C CA . ASN A 1 86 ? -4.695 -8.945 0.866 1 98.81 86 ASN A CA 1
ATOM 644 C C . ASN A 1 86 ? -4.07 -7.656 0.346 1 98.81 86 ASN A C 1
ATOM 646 O O . ASN A 1 86 ? -4.176 -6.605 0.986 1 98.81 86 ASN A O 1
ATOM 650 N N . ALA A 1 87 ? -3.377 -7.711 -0.743 1 98.94 87 ALA A N 1
ATOM 651 C CA . ALA A 1 87 ? -2.506 -6.648 -1.234 1 98.94 87 ALA A CA 1
ATOM 652 C C . ALA A 1 87 ? -3.299 -5.375 -1.515 1 98.94 87 ALA A C 1
ATOM 654 O O . ALA A 1 87 ? -2.818 -4.27 -1.259 1 98.94 87 ALA A O 1
ATOM 655 N N . VAL A 1 88 ? -4.52 -5.48 -2.035 1 98.94 88 VAL A N 1
ATOM 656 C CA . VAL A 1 88 ? -5.27 -4.289 -2.416 1 98.94 88 VAL A CA 1
ATOM 657 C C . VAL A 1 88 ? -5.855 -3.631 -1.17 1 98.94 88 VAL A C 1
ATOM 659 O O . VAL A 1 88 ? -6.02 -2.408 -1.126 1 98.94 88 VAL A O 1
ATOM 662 N N . GLU A 1 89 ? -6.152 -4.406 -0.113 1 98.94 89 GLU A N 1
ATOM 663 C CA . GLU A 1 89 ? -6.5 -3.824 1.181 1 98.94 89 GLU A CA 1
ATOM 664 C C . GLU A 1 89 ? -5.328 -3.037 1.764 1 98.94 89 GLU A C 1
ATOM 666 O O . GLU A 1 89 ? -5.523 -1.979 2.365 1 98.94 89 GLU A O 1
ATOM 671 N N . VAL A 1 90 ? -4.156 -3.537 1.591 1 99 90 VAL A N 1
ATOM 672 C CA . VAL A 1 90 ? -2.945 -2.877 2.068 1 99 90 VAL A CA 1
ATOM 673 C C . VAL A 1 90 ? -2.752 -1.555 1.329 1 99 90 VAL A C 1
ATOM 675 O O . VAL A 1 90 ? -2.307 -0.567 1.917 1 99 90 VAL A O 1
ATOM 678 N N . VAL A 1 91 ? -3.111 -1.483 0.029 1 99 91 VAL A N 1
ATOM 679 C CA . VAL A 1 91 ? -3.049 -0.233 -0.722 1 99 91 VAL A CA 1
ATOM 680 C C . VAL A 1 91 ? -3.947 0.81 -0.063 1 99 91 VAL A C 1
ATOM 682 O O . VAL A 1 91 ? -3.566 1.976 0.065 1 99 91 VAL A O 1
ATOM 685 N N . LEU A 1 92 ? -5.156 0.41 0.385 1 99 92 LEU A N 1
ATOM 686 C CA . LEU A 1 92 ? -6.059 1.335 1.061 1 99 92 LEU A CA 1
ATOM 687 C C . LEU A 1 92 ? -5.453 1.832 2.369 1 99 92 LEU A C 1
ATOM 689 O O . LEU A 1 92 ? -5.57 3.012 2.705 1 99 92 LEU A O 1
ATOM 693 N N . HIS A 1 93 ? -4.801 0.971 3.123 1 99 93 HIS A N 1
ATOM 694 C CA . HIS A 1 93 ? -4.086 1.366 4.332 1 99 93 HIS A CA 1
ATOM 695 C C . HIS A 1 93 ? -2.998 2.387 4.023 1 99 93 HIS A C 1
ATOM 697 O O . HIS A 1 93 ? -2.877 3.402 4.711 1 99 93 HIS A O 1
ATOM 703 N N . ALA A 1 94 ? -2.189 2.104 2.979 1 99 94 ALA A N 1
ATOM 704 C CA . ALA A 1 94 ? -1.113 3.014 2.596 1 99 94 ALA A CA 1
ATOM 705 C C . ALA A 1 94 ? -1.662 4.395 2.242 1 99 94 ALA A C 1
ATOM 707 O O . ALA A 1 94 ? -1.12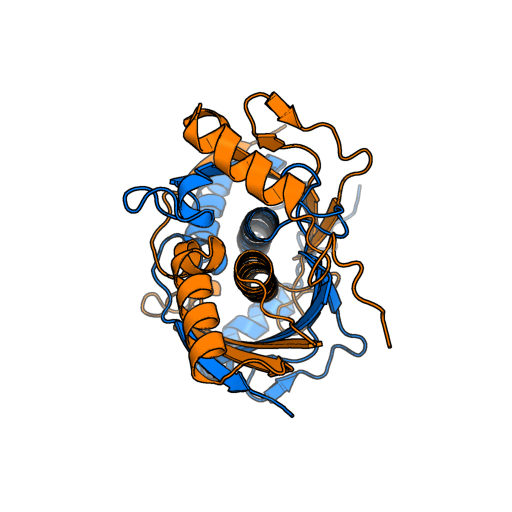6 5.414 2.68 1 99 94 ALA A O 1
ATOM 708 N N . LEU A 1 95 ? -2.764 4.402 1.5 1 99 95 LEU A N 1
ATOM 709 C CA . LEU A 1 95 ? -3.381 5.648 1.062 1 99 95 LEU A CA 1
ATOM 710 C C . LEU A 1 95 ? -3.906 6.441 2.254 1 99 95 LEU A C 1
ATOM 712 O O . LEU A 1 95 ? -3.639 7.641 2.375 1 99 95 LEU A O 1
ATOM 716 N N . ALA A 1 96 ? -4.57 5.777 3.164 1 99 96 ALA A N 1
ATOM 717 C CA . ALA A 1 96 ? -5.129 6.445 4.34 1 99 96 ALA A CA 1
ATOM 718 C C . ALA A 1 96 ? -4.023 7.027 5.215 1 99 96 ALA A C 1
ATOM 720 O O . ALA A 1 96 ? -4.082 8.195 5.602 1 99 96 ALA A O 1
ATOM 721 N N . SER A 1 97 ? -3.035 6.242 5.516 1 98.94 97 SER A N 1
ATOM 722 C CA . SER A 1 97 ? -1.95 6.676 6.391 1 98.94 97 SER A CA 1
ATOM 723 C C . SER A 1 97 ? -1.187 7.848 5.785 1 98.94 97 SER A C 1
ATOM 725 O O . SER A 1 97 ? -0.769 8.758 6.504 1 98.94 97 SER A O 1
ATOM 727 N N . CYS A 1 98 ? -1.011 7.852 4.48 1 98.94 98 CYS A N 1
ATOM 728 C CA . CYS A 1 98 ? -0.304 8.914 3.779 1 98.94 98 CYS A CA 1
ATOM 729 C C . CYS A 1 98 ? -1.058 10.234 3.891 1 98.94 98 CYS A C 1
ATOM 731 O O . CYS A 1 98 ? -0.462 11.273 4.191 1 98.94 98 CYS A O 1
ATOM 733 N N . LEU A 1 99 ? -2.342 10.133 3.629 1 98.94 99 LEU A N 1
ATOM 734 C CA . LEU A 1 99 ? -3.18 11.328 3.705 1 98.94 99 LEU A CA 1
ATOM 735 C C . LEU A 1 99 ? -3.195 11.891 5.121 1 98.94 99 LEU A C 1
ATOM 737 O O . LEU A 1 99 ? -3.156 13.109 5.312 1 98.94 99 LEU A O 1
ATOM 741 N N . VAL A 1 100 ? -3.199 11.039 6.113 1 98.94 100 VAL A N 1
ATOM 742 C CA . VAL A 1 100 ? -3.197 11.453 7.512 1 98.94 100 VAL A CA 1
ATOM 743 C C . VAL A 1 100 ? -1.924 12.234 7.816 1 98.94 100 VAL A C 1
ATOM 745 O O . VAL A 1 100 ? -1.981 13.32 8.398 1 98.94 100 VAL A O 1
ATOM 748 N N . VAL A 1 101 ? -0.786 11.742 7.418 1 98.88 101 VAL A N 1
ATOM 749 C CA . VAL A 1 101 ? 0.489 12.391 7.703 1 98.88 101 VAL A CA 1
ATOM 750 C C . VAL A 1 101 ? 0.51 13.781 7.082 1 98.88 101 VAL A C 1
ATOM 752 O O . VAL A 1 101 ? 0.817 14.766 7.758 1 98.88 101 VAL A O 1
ATOM 755 N N . GLY A 1 102 ? 0.149 13.867 5.785 1 98.69 102 GLY A N 1
ATOM 756 C CA . GLY A 1 102 ? 0.125 15.164 5.133 1 98.69 102 GLY A CA 1
ATOM 757 C C . GLY A 1 102 ? -0.794 16.156 5.816 1 98.69 102 GLY A C 1
ATOM 758 O O . GLY A 1 102 ? -0.426 17.328 6.012 1 98.69 102 GLY A O 1
ATOM 759 N N . PHE A 1 103 ? -2 15.68 6.172 1 98.88 103 PHE A N 1
ATOM 760 C CA . PHE A 1 103 ? -2.996 16.531 6.812 1 98.88 103 PHE A CA 1
ATOM 761 C C . PHE A 1 103 ? -2.48 17.047 8.148 1 98.88 103 PHE A C 1
ATOM 763 O O . PHE A 1 103 ? -2.51 18.266 8.406 1 98.88 103 PHE A O 1
ATOM 770 N N . VAL A 1 104 ? -1.916 16.219 8.969 1 98.81 104 VAL A N 1
ATOM 771 C CA . VAL A 1 104 ? -1.559 16.547 10.352 1 98.81 104 VAL A CA 1
ATOM 772 C C . VAL A 1 104 ? -0.3 17.406 10.367 1 98.81 104 VAL A C 1
ATOM 774 O O . VAL A 1 104 ? -0.213 18.359 11.133 1 98.81 104 VAL A O 1
ATOM 777 N N . TYR A 1 105 ? 0.709 17.078 9.508 1 98.5 105 TYR A N 1
ATOM 778 C CA . TYR A 1 105 ? 1.92 17.891 9.445 1 98.5 105 TYR A CA 1
ATOM 779 C C . TYR A 1 105 ? 1.601 19.312 9.008 1 98.5 105 TYR A C 1
ATOM 781 O O . TYR A 1 105 ? 2.1 20.281 9.594 1 98.5 105 TYR A O 1
ATOM 789 N N . ASN A 1 106 ? 0.753 19.453 8.023 1 98.25 106 ASN A N 1
ATOM 790 C CA . ASN A 1 106 ? 0.4 20.797 7.551 1 98.25 106 ASN A CA 1
ATOM 791 C C . ASN A 1 106 ? -0.455 21.531 8.57 1 98.25 106 ASN A C 1
ATOM 793 O O . ASN A 1 106 ? -0.326 22.75 8.719 1 98.25 106 ASN A O 1
ATOM 797 N N . ALA A 1 107 ? -1.365 20.812 9.234 1 98.56 107 ALA A N 1
ATOM 798 C CA . ALA A 1 107 ? -2.131 21.438 10.312 1 98.56 107 ALA A CA 1
ATOM 799 C C . ALA A 1 107 ? -1.205 22 11.398 1 98.56 107 ALA A C 1
ATOM 801 O O . ALA A 1 107 ? -1.359 23.141 11.828 1 98.56 107 ALA A O 1
ATOM 802 N N . ALA A 1 108 ? -0.228 21.188 11.773 1 98.12 108 ALA A N 1
ATOM 803 C CA . ALA A 1 108 ? 0.727 21.609 12.797 1 98.12 108 ALA A CA 1
ATOM 804 C C . ALA A 1 108 ? 1.521 22.828 12.352 1 98.12 108 ALA A C 1
ATOM 806 O O . ALA A 1 108 ? 1.673 23.797 13.102 1 98.12 108 ALA A O 1
ATOM 807 N N . ALA A 1 109 ? 1.978 22.797 11.117 1 96.62 109 ALA A N 1
ATOM 808 C CA . ALA A 1 109 ? 2.764 23.906 10.555 1 96.62 109 ALA A CA 1
ATOM 809 C C . ALA A 1 109 ? 1.959 25.203 10.539 1 96.62 109 ALA A C 1
ATOM 811 O O . ALA A 1 109 ? 2.525 26.297 10.625 1 96.62 109 ALA A O 1
ATOM 812 N N . ARG A 1 110 ? 0.623 25.094 10.508 1 96.62 110 ARG A N 1
ATOM 813 C CA . ARG A 1 110 ? -0.246 26.25 10.375 1 96.62 110 ARG A CA 1
ATOM 814 C C . ARG A 1 110 ? -0.86 26.625 11.727 1 96.62 110 ARG A C 1
ATOM 816 O O . ARG A 1 110 ? -1.679 27.547 11.805 1 96.62 110 ARG A O 1
ATOM 823 N N . GLY A 1 111 ? -0.545 25.859 12.719 1 96.62 111 GLY A N 1
ATOM 824 C CA . GLY A 1 111 ? -1.065 26.141 14.047 1 96.62 111 GLY A CA 1
ATOM 825 C C . GLY A 1 111 ? -2.512 25.719 14.227 1 96.62 111 GLY A C 1
ATOM 826 O O . GLY A 1 111 ? -3.232 26.281 15.055 1 96.62 111 GLY A O 1
ATOM 827 N N . ILE A 1 112 ? -2.967 24.828 13.398 1 97.94 112 ILE A N 1
ATOM 828 C CA . ILE A 1 112 ? -4.34 24.328 13.469 1 97.94 112 ILE A CA 1
ATOM 829 C C . ILE A 1 112 ? -4.391 23.062 14.312 1 97.94 112 ILE A C 1
ATOM 831 O O . ILE A 1 112 ? -3.705 22.078 14.008 1 97.94 112 ILE A O 1
ATOM 835 N N . GLY A 1 113 ? -5.203 23.047 15.391 1 97.94 113 GLY A N 1
ATOM 836 C CA . GLY A 1 113 ? -5.367 21.891 16.25 1 97.94 113 GLY A CA 1
ATOM 837 C C . GLY A 1 113 ? -6.328 20.859 15.688 1 97.94 113 GLY A C 1
ATOM 838 O O . GLY A 1 113 ? -7.391 21.203 15.172 1 97.94 113 GLY A O 1
ATOM 839 N N . ILE A 1 114 ? -5.945 19.625 15.75 1 98.56 114 ILE A N 1
ATOM 840 C CA . ILE A 1 114 ? -6.777 18.5 15.328 1 98.56 114 ILE A CA 1
ATOM 841 C C . ILE A 1 114 ? -7.137 17.641 16.547 1 98.56 114 ILE A C 1
ATOM 843 O O . ILE A 1 114 ? -6.254 17.188 17.266 1 98.56 114 ILE A O 1
ATOM 847 N N . ASP A 1 115 ? -8.438 17.453 16.75 1 98.38 115 ASP A N 1
ATOM 848 C CA . ASP A 1 115 ? -8.898 16.641 17.875 1 98.38 115 ASP A CA 1
ATOM 849 C C . ASP A 1 115 ? -9.031 15.172 17.469 1 98.38 115 ASP A C 1
ATOM 851 O O . ASP A 1 115 ? -8.758 14.273 18.266 1 98.38 115 ASP A O 1
ATOM 855 N N . SER A 1 116 ? -9.539 15 16.297 1 98.75 116 SER A N 1
ATOM 856 C CA . SER A 1 116 ? -9.688 13.664 15.734 1 98.75 116 SER A CA 1
ATOM 857 C C . SER A 1 116 ? -9.641 13.688 14.211 1 98.75 116 SER A C 1
ATOM 859 O O . SER A 1 116 ? -9.969 14.703 13.594 1 98.75 116 SER A O 1
ATOM 861 N N . LEU A 1 117 ? -9.203 12.68 13.641 1 98.88 117 LEU A N 1
ATOM 862 C CA . LEU A 1 117 ? -9.125 12.484 12.195 1 98.88 117 LEU A CA 1
ATOM 863 C C . LEU A 1 117 ? -9.328 11.016 11.828 1 98.88 117 LEU A C 1
ATOM 865 O O . LEU A 1 117 ? -8.617 10.148 12.336 1 98.88 117 LEU A O 1
ATOM 869 N N . GLU A 1 118 ? -10.312 10.734 11.039 1 98.94 118 GLU A N 1
ATOM 870 C CA . GLU A 1 118 ? -10.625 9.391 10.562 1 98.94 118 GLU A CA 1
ATOM 871 C C . GLU A 1 118 ? -10.828 9.375 9.055 1 98.94 118 GLU A C 1
ATOM 873 O O . GLU A 1 118 ? -11.344 10.336 8.477 1 98.94 118 GLU A O 1
ATOM 878 N N . LEU A 1 119 ? -10.477 8.305 8.43 1 98.94 119 LEU A N 1
ATOM 879 C CA . LEU A 1 119 ? -10.727 8.086 7.012 1 98.94 119 LEU A CA 1
ATOM 880 C C . LEU A 1 119 ? -11.375 6.727 6.777 1 98.94 119 LEU A C 1
ATOM 882 O O . LEU A 1 119 ? -10.953 5.723 7.355 1 98.94 119 LEU A O 1
ATOM 886 N N . ASP A 1 120 ? -12.438 6.688 6.012 1 98.94 120 ASP A N 1
ATOM 887 C CA . ASP A 1 120 ? -13 5.469 5.441 1 98.94 120 ASP A CA 1
ATOM 888 C C . ASP A 1 120 ? -12.664 5.348 3.957 1 98.94 120 ASP A C 1
ATOM 890 O O . ASP A 1 120 ? -12.828 6.305 3.199 1 98.94 120 ASP A O 1
ATOM 894 N N . LEU A 1 121 ? -12.195 4.188 3.584 1 98.94 121 LEU A N 1
ATOM 895 C CA . LEU A 1 121 ? -11.859 3.957 2.184 1 98.94 121 LEU A CA 1
ATOM 896 C C . LEU A 1 121 ? -12.57 2.719 1.652 1 98.94 121 LEU A C 1
ATOM 898 O O . LEU A 1 121 ? -12.719 1.725 2.369 1 98.94 121 LEU A O 1
ATOM 902 N N . GLU A 1 122 ? -12.984 2.799 0.421 1 98.94 122 GLU A N 1
ATOM 903 C CA . GLU A 1 122 ? -13.492 1.67 -0.354 1 98.94 122 GLU A CA 1
ATOM 904 C C . GLU A 1 122 ? -12.852 1.622 -1.739 1 98.94 122 GLU A C 1
ATOM 906 O O . GLU A 1 122 ? -12.625 2.662 -2.359 1 98.94 122 GLU A O 1
ATOM 911 N N . GLY A 1 123 ? -12.523 0.449 -2.203 1 98.94 123 GLY A N 1
ATOM 912 C CA . GLY A 1 123 ? -12.047 0.226 -3.561 1 98.94 123 GLY A CA 1
ATOM 913 C C . GLY A 1 123 ? -12.789 -0.885 -4.277 1 98.94 123 GLY A C 1
ATOM 914 O O . GLY A 1 123 ? -13.031 -1.948 -3.703 1 98.94 123 GLY A O 1
ATOM 915 N N . ASP A 1 124 ? -13.211 -0.601 -5.473 1 98.94 124 ASP A N 1
ATOM 916 C CA . ASP A 1 124 ? -13.914 -1.581 -6.289 1 98.94 124 ASP A CA 1
ATOM 917 C C . ASP A 1 124 ? -12.969 -2.271 -7.266 1 98.94 124 ASP A C 1
ATOM 919 O O . ASP A 1 124 ? -12.117 -1.62 -7.879 1 98.94 124 ASP A O 1
ATOM 923 N N . LEU A 1 125 ? -13.141 -3.576 -7.312 1 98.81 125 LEU A N 1
ATOM 924 C CA . LEU A 1 125 ? -12.266 -4.402 -8.141 1 98.81 125 LEU A CA 1
ATOM 925 C C . LEU A 1 125 ? -13.055 -5.535 -8.797 1 98.81 125 LEU A C 1
ATOM 927 O O . LEU A 1 125 ? -13.891 -6.168 -8.148 1 98.81 125 LEU A O 1
ATOM 931 N N . ASP A 1 126 ? -12.836 -5.734 -10.102 1 98.75 126 ASP A N 1
ATOM 932 C CA . ASP A 1 126 ? -13.383 -6.879 -10.828 1 98.75 126 ASP A CA 1
ATOM 933 C C . ASP A 1 126 ? -12.328 -7.98 -10.977 1 98.75 126 ASP A C 1
ATOM 935 O O . ASP A 1 126 ? -11.367 -7.832 -11.734 1 98.75 126 ASP A O 1
ATOM 939 N N . LEU A 1 127 ? -12.578 -9.094 -10.32 1 98.19 127 LEU A N 1
ATOM 940 C CA . LEU A 1 127 ? -11.617 -10.18 -10.18 1 98.19 127 LEU A CA 1
ATOM 941 C C . LEU A 1 127 ? -11.352 -10.859 -11.523 1 98.19 127 LEU A C 1
ATOM 943 O O . LEU A 1 127 ? -10.414 -11.641 -11.648 1 98.19 127 LEU A O 1
ATOM 947 N N . GLN A 1 128 ? -12.133 -10.617 -12.531 1 98.25 128 GLN A N 1
ATOM 948 C CA . GLN A 1 128 ? -11.898 -11.203 -13.844 1 98.25 128 GLN A CA 1
ATOM 949 C C . GLN A 1 128 ? -10.539 -10.797 -14.398 1 98.25 128 GLN A C 1
ATOM 951 O O . GLN A 1 128 ? -9.914 -11.555 -15.148 1 98.25 128 GLN A O 1
ATOM 956 N N . GLY A 1 129 ? -10.062 -9.602 -14.039 1 97.75 129 GLY A N 1
ATOM 957 C CA . GLY A 1 129 ? -8.734 -9.172 -14.438 1 97.75 129 GLY A CA 1
ATOM 958 C C . GLY A 1 129 ? -7.625 -10.023 -13.836 1 97.75 129 GLY A C 1
ATOM 959 O O . GLY A 1 129 ? -6.789 -10.562 -14.562 1 97.75 129 GLY A O 1
ATOM 960 N N . PHE A 1 130 ? -7.75 -10.242 -12.547 1 97.62 130 PHE A N 1
ATOM 961 C CA . PHE A 1 130 ? -6.758 -11.023 -11.82 1 97.62 130 PHE A CA 1
ATOM 962 C C . PHE A 1 130 ? -6.793 -12.484 -12.25 1 97.62 130 PHE A C 1
ATOM 964 O O . PHE A 1 130 ? -5.75 -13.133 -12.344 1 97.62 130 PHE A O 1
ATOM 971 N N . LEU A 1 131 ? -7.973 -12.961 -12.57 1 96.25 131 LEU A N 1
ATOM 972 C CA . LEU A 1 131 ? -8.125 -14.359 -12.953 1 96.25 131 LEU A CA 1
ATOM 973 C C . LEU A 1 131 ? -7.793 -14.562 -14.43 1 96.25 131 LEU A C 1
ATOM 975 O O . LEU A 1 131 ? -7.801 -15.688 -14.922 1 96.25 131 LEU A O 1
ATOM 979 N N . GLY A 1 132 ? -7.562 -13.469 -15.156 1 95 132 GLY A N 1
ATOM 980 C CA . GLY A 1 132 ? -7.227 -13.562 -16.578 1 95 132 GLY A CA 1
ATOM 981 C C . GLY A 1 132 ? -8.406 -13.961 -17.438 1 95 132 GLY A C 1
ATOM 982 O O . GLY A 1 132 ? -8.234 -14.562 -18.5 1 95 132 GLY A O 1
ATOM 983 N N . LEU A 1 133 ? -9.57 -13.656 -16.953 1 95.69 133 LEU A N 1
ATOM 984 C CA . LEU A 1 133 ? -10.773 -14.109 -17.641 1 95.69 133 LEU A CA 1
ATOM 985 C C . LEU A 1 133 ? -11.266 -13.062 -18.641 1 95.69 133 LEU A C 1
ATOM 987 O O . LEU A 1 133 ? -12.062 -13.375 -19.531 1 95.69 133 LEU A O 1
ATOM 991 N N . SER A 1 134 ? -10.812 -11.828 -18.453 1 93.88 134 SER A N 1
ATOM 992 C CA . SER A 1 134 ? -11.219 -10.758 -19.375 1 93.88 134 SER A CA 1
ATOM 993 C C . SER A 1 134 ? -10.078 -9.781 -19.625 1 93.88 134 SER A C 1
ATOM 995 O O . SER A 1 134 ? -9.5 -9.234 -18.672 1 93.88 134 SER A O 1
ATOM 997 N N . LYS A 1 135 ? -9.82 -9.477 -20.844 1 91.25 135 LYS A N 1
ATOM 998 C CA . LYS A 1 135 ? -8.781 -8.516 -21.203 1 91.25 135 LYS A CA 1
ATOM 999 C C . LYS A 1 135 ? -9.312 -7.086 -21.141 1 91.25 135 LYS A C 1
ATOM 1001 O O . LYS A 1 135 ? -8.531 -6.129 -21.172 1 91.25 135 LYS A O 1
ATOM 1006 N N . SER A 1 136 ? -10.594 -6.945 -21.016 1 95.94 136 SER A N 1
ATOM 1007 C CA . SER A 1 136 ? -11.195 -5.617 -21 1 95.94 136 SER A CA 1
ATOM 1008 C C . SER A 1 136 ? -11.359 -5.105 -19.578 1 95.94 136 SER A C 1
ATOM 1010 O O . SER A 1 136 ? -11.711 -3.943 -19.359 1 95.94 136 SER A O 1
ATOM 1012 N N . VAL A 1 137 ? -11.148 -6.004 -18.672 1 97.62 137 VAL A N 1
ATOM 1013 C CA . VAL A 1 137 ? -11.258 -5.648 -17.266 1 97.62 137 VAL A CA 1
ATOM 1014 C C . VAL A 1 137 ? -9.859 -5.457 -16.672 1 97.62 137 VAL A C 1
ATOM 1016 O O . VAL A 1 137 ? -9.016 -6.352 -16.75 1 97.62 137 VAL A O 1
ATOM 1019 N N . ARG A 1 138 ? -9.586 -4.27 -16.172 1 98.12 138 ARG A N 1
ATOM 1020 C CA . ARG A 1 138 ? -8.281 -4.062 -15.555 1 98.12 138 ARG A CA 1
ATOM 1021 C C . ARG A 1 138 ? -8.141 -4.898 -14.289 1 98.12 138 ARG A C 1
ATOM 1023 O O . ARG A 1 138 ? -9.117 -5.109 -13.562 1 98.12 138 ARG A O 1
ATOM 1030 N N . PRO A 1 139 ? -6.906 -5.266 -13.953 1 98.75 139 PRO A N 1
ATOM 1031 C CA . PRO A 1 139 ? -6.711 -6.047 -12.727 1 98.75 139 PRO A CA 1
ATOM 1032 C C . PRO A 1 139 ? -6.887 -5.211 -11.461 1 98.75 139 PRO A C 1
ATOM 1034 O O . PRO A 1 139 ? -7.414 -5.703 -10.461 1 98.75 139 PRO A O 1
ATOM 1037 N N . GLY A 1 140 ? -6.477 -3.992 -11.477 1 98.81 140 GLY A N 1
ATOM 1038 C CA . GLY A 1 140 ? -6.473 -3.154 -10.289 1 98.81 140 GLY A CA 1
ATOM 1039 C C . GLY A 1 140 ? -7.828 -2.545 -9.984 1 98.81 140 GLY A C 1
ATOM 1040 O O . GLY A 1 140 ? -8.852 -3.012 -10.492 1 98.81 140 GLY A O 1
ATOM 1041 N N . TYR A 1 141 ? -7.844 -1.592 -9.102 1 98.94 141 TYR A N 1
ATOM 1042 C CA . TYR A 1 141 ? -9.07 -0.913 -8.711 1 98.94 141 TYR A CA 1
ATOM 1043 C C . TYR A 1 141 ? -9.688 -0.171 -9.891 1 98.94 141 TYR A C 1
ATOM 1045 O O . TYR A 1 141 ? -8.977 0.465 -10.672 1 98.94 141 TYR A O 1
ATOM 1053 N N . GLU A 1 142 ? -10.992 -0.231 -10.008 1 98.88 142 GLU A N 1
ATOM 1054 C CA . GLU A 1 142 ? -11.742 0.6 -10.945 1 98.88 142 GLU A CA 1
ATOM 1055 C C . GLU A 1 142 ? -11.938 2.012 -10.398 1 98.88 142 GLU A C 1
ATOM 1057 O O . GLU A 1 142 ? -12.094 2.963 -11.164 1 98.88 142 GLU A O 1
ATOM 1062 N N . GLY A 1 143 ? -11.93 2.111 -9.109 1 98.94 143 GLY A N 1
ATOM 1063 C CA . GLY A 1 143 ? -12.047 3.367 -8.391 1 98.94 143 GLY A CA 1
ATOM 1064 C C . GLY A 1 143 ? -11.906 3.207 -6.887 1 98.94 143 GLY A C 1
ATOM 1065 O O . GLY A 1 143 ? -12.102 2.115 -6.352 1 98.94 143 GLY A O 1
ATOM 1066 N N . ILE A 1 144 ? -11.484 4.266 -6.25 1 99 144 ILE A N 1
ATOM 1067 C CA . ILE A 1 144 ? -11.383 4.336 -4.797 1 99 144 ILE A CA 1
ATOM 1068 C C . ILE A 1 144 ? -12.195 5.523 -4.281 1 99 144 ILE A C 1
ATOM 1070 O O . ILE A 1 144 ? -12.188 6.598 -4.887 1 99 144 ILE A O 1
ATOM 1074 N N . ARG A 1 145 ? -12.898 5.328 -3.221 1 98.94 145 ARG A N 1
ATOM 1075 C CA . ARG A 1 145 ? -13.578 6.398 -2.496 1 98.94 145 ARG A CA 1
ATOM 1076 C C . ARG A 1 145 ? -12.984 6.578 -1.104 1 98.94 145 ARG A C 1
ATOM 1078 O O . ARG A 1 145 ? -12.719 5.602 -0.403 1 98.94 145 ARG A O 1
ATOM 1085 N N . VAL A 1 146 ? -12.773 7.863 -0.74 1 98.94 146 VAL A N 1
ATOM 1086 C CA . VAL A 1 146 ? -12.242 8.219 0.57 1 98.94 146 VAL A CA 1
ATOM 1087 C C . VAL A 1 146 ? -13.148 9.258 1.229 1 98.94 146 VAL A C 1
ATOM 1089 O O . VAL A 1 146 ? -13.5 10.266 0.609 1 98.94 146 VAL A O 1
ATOM 1092 N N . VAL A 1 147 ? -13.523 8.984 2.449 1 98.94 147 VAL A N 1
ATOM 1093 C CA . VAL A 1 147 ? -14.219 9.961 3.279 1 98.94 147 VAL A CA 1
ATOM 1094 C C . VAL A 1 147 ? -13.336 10.352 4.465 1 98.94 147 VAL A C 1
ATOM 1096 O O . VAL A 1 147 ? -12.945 9.5 5.262 1 98.94 147 VAL A O 1
ATOM 1099 N N . CYS A 1 148 ? -13.078 11.586 4.555 1 98.88 148 CYS A N 1
ATOM 1100 C CA . CYS A 1 148 ? -12.289 12.148 5.648 1 98.88 148 CYS A CA 1
ATOM 1101 C C . CYS A 1 148 ? -13.188 12.859 6.656 1 98.88 148 CYS A C 1
ATOM 1103 O O . CYS A 1 148 ? -13.961 13.75 6.289 1 98.88 148 CYS A O 1
ATOM 1105 N N . ARG A 1 149 ? -13.062 12.461 7.914 1 98.81 149 ARG A N 1
ATOM 1106 C CA . ARG A 1 149 ? -13.781 13.102 9.008 1 98.81 149 ARG A CA 1
ATOM 1107 C C . ARG A 1 149 ? -12.812 13.719 10.016 1 98.81 149 ARG A C 1
ATOM 1109 O O . ARG A 1 149 ? -11.914 13.031 10.516 1 98.81 149 ARG A O 1
ATOM 1116 N N . VAL A 1 150 ? -13.055 15.023 10.336 1 98.75 150 VAL A N 1
ATOM 1117 C CA . VAL A 1 150 ? -12.102 15.734 11.18 1 98.75 150 VAL A CA 1
ATOM 1118 C C . VAL A 1 150 ? -12.828 16.406 12.344 1 98.75 150 VAL A C 1
ATOM 1120 O O . VAL A 1 150 ? -13.867 17.047 12.148 1 98.75 150 VAL A O 1
ATOM 1123 N N . GLY A 1 151 ? -12.359 16.172 13.562 1 98.56 151 GLY A N 1
ATOM 1124 C CA . GLY A 1 151 ? -12.711 16.969 14.719 1 98.56 151 GLY A CA 1
ATOM 1125 C C . GLY A 1 151 ? -11.703 18.078 15 1 98.56 151 GLY A C 1
ATOM 1126 O O . GLY A 1 151 ? -10.523 17.812 15.211 1 98.56 151 GLY A O 1
ATOM 1127 N N . SER A 1 152 ? -12.109 19.297 15 1 98.19 152 SER A N 1
ATOM 1128 C CA . SER A 1 152 ? -11.242 20.453 15.195 1 98.19 152 SER A CA 1
ATOM 1129 C C . SER A 1 152 ? -12.055 21.703 15.508 1 98.19 152 SER A C 1
ATOM 1131 O O . SER A 1 152 ? -13.227 21.797 15.141 1 98.19 152 SER A O 1
ATOM 1133 N N . LYS A 1 153 ? -11.492 22.641 16.172 1 97.5 153 LYS A N 1
ATOM 1134 C CA . LYS A 1 153 ? -12.125 23.922 16.438 1 97.5 153 LYS A CA 1
ATOM 1135 C C . LYS A 1 153 ? -11.906 24.906 15.289 1 97.5 153 LYS A C 1
ATOM 1137 O O . LYS A 1 153 ? -12.523 25.969 15.242 1 97.5 153 LYS A O 1
ATOM 1142 N N . ALA A 1 154 ? -11.055 24.484 14.352 1 97.88 154 ALA A N 1
ATOM 1143 C CA . ALA A 1 154 ? -10.773 25.359 13.211 1 97.88 154 ALA A CA 1
ATOM 1144 C C . ALA A 1 154 ? -11.992 25.484 12.305 1 97.88 154 ALA A C 1
ATOM 1146 O O . ALA A 1 154 ? -12.922 24.688 12.391 1 97.88 154 ALA A O 1
ATOM 1147 N N . SER A 1 155 ? -11.984 26.5 11.422 1 97.44 155 SER A N 1
ATOM 1148 C CA . SER A 1 155 ? -13.094 26.75 10.508 1 97.44 155 SER A CA 1
ATOM 1149 C C . SER A 1 155 ? -13.148 25.688 9.414 1 97.44 155 SER A C 1
ATOM 1151 O O . SER A 1 155 ? -12.141 25.047 9.109 1 97.44 155 SER A O 1
ATOM 1153 N N . ASP A 1 156 ? -14.344 25.578 8.859 1 96.81 156 ASP A N 1
ATOM 1154 C CA . ASP A 1 156 ? -14.516 24.672 7.73 1 96.81 156 ASP A CA 1
ATOM 1155 C C . ASP A 1 156 ? -13.57 25.031 6.59 1 96.81 156 ASP A C 1
ATOM 1157 O O . ASP A 1 156 ? -13 24.156 5.941 1 96.81 156 ASP A O 1
ATOM 1161 N N . GLN A 1 157 ? -13.43 26.281 6.387 1 97.38 157 GLN A N 1
ATOM 1162 C CA . GLN A 1 157 ? -12.586 26.766 5.297 1 97.38 157 GLN A CA 1
ATOM 1163 C C . GLN A 1 157 ? -11.133 26.359 5.516 1 97.38 157 GLN A C 1
ATOM 1165 O O . GLN A 1 157 ? -10.469 25.875 4.59 1 97.38 157 GLN A O 1
ATOM 1170 N N . GLU A 1 158 ? -10.625 26.547 6.738 1 97.88 158 GLU A N 1
ATOM 1171 C CA . GLU A 1 158 ? -9.25 26.156 7.066 1 97.88 158 GLU A CA 1
ATOM 1172 C C . GLU A 1 158 ? -9.039 24.656 6.883 1 97.88 158 GLU A C 1
ATOM 1174 O O . GLU A 1 158 ? -8.039 24.234 6.312 1 97.88 158 GLU A O 1
ATOM 1179 N N . LEU A 1 159 ? -10.008 23.906 7.297 1 98.5 159 LEU A N 1
ATOM 1180 C CA . LEU A 1 159 ? -9.883 22.453 7.242 1 98.5 159 LEU A CA 1
ATOM 1181 C C . LEU A 1 159 ? -9.977 21.953 5.805 1 98.5 159 LEU A C 1
ATOM 1183 O O . LEU A 1 159 ? -9.289 21 5.43 1 98.5 159 LEU A O 1
ATOM 1187 N N . GLN A 1 160 ? -10.797 22.578 5.012 1 97.69 160 GLN A N 1
ATOM 1188 C CA . GLN A 1 160 ? -10.906 22.219 3.604 1 97.69 160 GLN A CA 1
ATOM 1189 C C . GLN A 1 160 ? -9.609 22.516 2.859 1 97.69 160 GLN A C 1
ATOM 1191 O O . GLN A 1 160 ? -9.188 21.75 1.991 1 97.69 160 GLN A O 1
ATOM 1196 N N . LYS A 1 161 ? -9.023 23.641 3.195 1 97.88 161 LYS A N 1
ATOM 1197 C CA . LYS A 1 161 ? -7.734 23.969 2.592 1 97.88 161 LYS A CA 1
ATOM 1198 C C . LYS A 1 161 ? -6.672 22.953 2.975 1 97.88 161 LYS A C 1
ATOM 1200 O O . LYS A 1 161 ? -5.855 22.547 2.141 1 97.88 161 LYS A O 1
ATOM 1205 N N . LEU A 1 162 ? -6.695 22.547 4.227 1 98.38 162 LEU A N 1
ATOM 1206 C CA . LEU A 1 162 ? -5.762 21.531 4.695 1 98.38 162 LEU A CA 1
ATOM 1207 C C . LEU A 1 162 ? -5.977 20.219 3.951 1 98.38 162 LEU A C 1
ATOM 1209 O O . LEU A 1 162 ? -5.012 19.562 3.555 1 98.38 162 LEU A O 1
ATOM 1213 N N . TRP A 1 163 ? -7.238 19.844 3.752 1 98.75 163 TRP A N 1
ATOM 1214 C CA . TRP A 1 163 ? -7.562 18.609 3.043 1 98.75 163 TRP A CA 1
ATOM 1215 C C . TRP A 1 163 ? -7.094 18.672 1.594 1 98.75 163 TRP A C 1
ATOM 1217 O O . TRP A 1 163 ? -6.516 17.703 1.078 1 98.75 163 TRP A O 1
ATOM 1227 N N . ALA A 1 164 ? -7.273 19.812 0.998 1 98.38 164 ALA A N 1
ATOM 1228 C CA . ALA A 1 164 ? -6.812 20.016 -0.375 1 98.38 164 ALA A CA 1
ATOM 1229 C C . ALA A 1 164 ? -5.293 19.922 -0.463 1 98.38 164 ALA A C 1
ATOM 1231 O O . ALA A 1 164 ? -4.754 19.281 -1.376 1 98.38 164 ALA A O 1
ATOM 1232 N N . GLU A 1 165 ? -4.625 20.531 0.47 1 97.94 165 GLU A N 1
ATOM 1233 C CA . GLU A 1 165 ? -3.164 20.484 0.501 1 97.94 165 GLU A CA 1
ATOM 1234 C C . GLU A 1 165 ? -2.65 19.062 0.704 1 97.94 165 GLU A C 1
ATOM 1236 O O . GLU A 1 165 ? -1.715 18.641 0.027 1 97.94 165 GLU A O 1
ATOM 1241 N N . ALA A 1 166 ? -3.268 18.344 1.645 1 98.62 166 ALA A N 1
ATOM 1242 C CA . ALA A 1 166 ? -2.871 16.969 1.909 1 98.62 166 ALA A CA 1
ATOM 1243 C C . ALA A 1 166 ? -2.977 16.109 0.649 1 98.62 166 ALA A C 1
ATOM 1245 O O . ALA A 1 166 ? -2.121 15.258 0.393 1 98.62 166 ALA A O 1
ATOM 1246 N N . GLN A 1 167 ? -4.051 16.344 -0.154 1 98.62 167 GLN A N 1
ATOM 1247 C CA . GLN A 1 167 ? -4.246 15.609 -1.399 1 98.62 167 GLN A CA 1
ATOM 1248 C C . GLN A 1 167 ? -3.135 15.914 -2.398 1 98.62 167 GLN A C 1
ATOM 1250 O O . GLN A 1 167 ? -2.629 15.016 -3.07 1 98.62 167 GLN A O 1
ATOM 1255 N N . ASN A 1 168 ? -2.746 17.125 -2.438 1 98 168 ASN A N 1
ATOM 1256 C CA . ASN A 1 168 ? -1.783 17.594 -3.432 1 98 168 ASN A CA 1
ATOM 1257 C C . ASN A 1 168 ? -0.388 17.031 -3.158 1 98 168 ASN A C 1
ATOM 1259 O O . ASN A 1 168 ? 0.375 16.781 -4.09 1 98 168 ASN A O 1
ATOM 1263 N N . ILE A 1 169 ? -0.061 16.828 -1.915 1 98.44 169 ILE A N 1
ATOM 1264 C CA . ILE A 1 169 ? 1.322 16.5 -1.587 1 98.44 169 ILE A CA 1
ATOM 1265 C C . ILE A 1 169 ? 1.43 15.023 -1.212 1 98.44 169 ILE A C 1
ATOM 1267 O O . ILE A 1 169 ? 2.518 14.531 -0.9 1 98.44 169 ILE A O 1
ATOM 1271 N N . SER A 1 170 ? 0.383 14.266 -1.186 1 98.81 170 SER A N 1
ATOM 1272 C CA . SER A 1 170 ? 0.38 12.883 -0.728 1 98.81 170 SER A CA 1
ATOM 1273 C C . SER A 1 170 ? 1.137 11.977 -1.696 1 98.81 170 SER A C 1
ATOM 1275 O O . SER A 1 170 ? 0.7 11.766 -2.83 1 98.81 170 SER A O 1
ATOM 1277 N N . PRO A 1 171 ? 2.201 11.336 -1.265 1 98.94 171 PRO A N 1
ATOM 1278 C CA . PRO A 1 171 ? 2.943 10.406 -2.123 1 98.94 171 PRO A CA 1
ATOM 1279 C C . PRO A 1 171 ? 2.082 9.258 -2.627 1 98.94 171 PRO A C 1
ATOM 1281 O O . PRO A 1 171 ? 2.102 8.938 -3.82 1 98.94 171 PRO A O 1
ATOM 1284 N N . VAL A 1 172 ? 1.278 8.656 -1.769 1 99 172 VAL A N 1
ATOM 1285 C CA . VAL A 1 172 ? 0.541 7.465 -2.172 1 99 172 VAL A CA 1
ATOM 1286 C C . VAL A 1 172 ? -0.625 7.859 -3.074 1 99 172 VAL A C 1
ATOM 1288 O O . VAL A 1 172 ? -0.933 7.156 -4.043 1 99 172 VAL A O 1
ATOM 1291 N N . LEU A 1 173 ? -1.28 9 -2.758 1 98.94 173 LEU A N 1
ATOM 1292 C CA . LEU A 1 173 ? -2.305 9.461 -3.689 1 98.94 173 LEU A CA 1
ATOM 1293 C C . LEU A 1 173 ? -1.701 9.742 -5.062 1 98.94 173 LEU A C 1
ATOM 1295 O O . LEU A 1 173 ? -2.301 9.414 -6.09 1 98.94 173 LEU A O 1
ATOM 1299 N N . ASP A 1 174 ? -0.538 10.375 -5.113 1 98.94 174 ASP A N 1
ATOM 1300 C CA . ASP A 1 174 ? 0.157 10.609 -6.375 1 98.94 174 ASP A CA 1
ATOM 1301 C C . ASP A 1 174 ? 0.427 9.297 -7.105 1 98.94 174 ASP A C 1
ATOM 1303 O O . ASP A 1 174 ? 0.204 9.195 -8.312 1 98.94 174 ASP A O 1
ATOM 1307 N N . ILE A 1 175 ? 0.887 8.281 -6.375 1 98.94 175 ILE A N 1
ATOM 1308 C CA . ILE A 1 175 ? 1.198 6.977 -6.941 1 98.94 175 ILE A CA 1
ATOM 1309 C C . ILE A 1 175 ? -0.063 6.363 -7.543 1 98.94 175 ILE A C 1
ATOM 1311 O O . ILE A 1 175 ? -0.016 5.77 -8.625 1 98.94 175 ILE A O 1
ATOM 1315 N N . VAL A 1 176 ? -1.215 6.5 -6.867 1 98.94 176 VAL A N 1
ATOM 1316 C CA . VAL A 1 176 ? -2.477 5.898 -7.285 1 98.94 176 VAL A CA 1
ATOM 1317 C C . VAL A 1 176 ? -3.031 6.652 -8.492 1 98.94 176 VAL A C 1
ATOM 1319 O O . VAL A 1 176 ? -3.621 6.047 -9.391 1 98.94 176 VAL A O 1
ATOM 1322 N N . ARG A 1 177 ? -2.734 7.945 -8.562 1 98.81 177 ARG A N 1
ATOM 1323 C CA . ARG A 1 177 ? -3.373 8.781 -9.57 1 98.81 177 ARG A CA 1
ATOM 1324 C C . ARG A 1 177 ? -2.492 8.922 -10.805 1 98.81 177 ARG A C 1
ATOM 1326 O O . ARG A 1 177 ? -2.961 9.344 -11.867 1 98.81 177 ARG A O 1
ATOM 1333 N N . ASN A 1 178 ? -1.203 8.648 -10.672 1 98.75 178 ASN A N 1
ATOM 1334 C CA . ASN A 1 178 ? -0.245 8.883 -11.75 1 98.75 178 ASN A CA 1
ATOM 1335 C C . ASN A 1 178 ? 0.685 7.691 -11.938 1 98.75 178 ASN A C 1
ATOM 1337 O O . ASN A 1 178 ? 1.228 7.16 -10.969 1 98.75 178 ASN A O 1
ATOM 1341 N N . PRO A 1 179 ? 0.927 7.305 -13.258 1 98.81 179 PRO A N 1
ATOM 1342 C CA . PRO A 1 179 ? 1.758 6.121 -13.492 1 98.81 179 PRO A CA 1
ATOM 1343 C C . PRO A 1 179 ? 3.156 6.254 -12.898 1 98.81 179 PRO A C 1
ATOM 1345 O O . PRO A 1 179 ? 3.768 7.324 -12.977 1 98.81 179 PRO A O 1
ATOM 1348 N N . VAL A 1 180 ? 3.586 5.23 -12.266 1 98.94 180 VAL A N 1
ATOM 1349 C CA . VAL A 1 180 ? 4.953 5.09 -11.781 1 98.94 180 VAL A CA 1
ATOM 1350 C C . VAL A 1 180 ? 5.715 4.105 -12.664 1 98.94 180 VAL A C 1
ATOM 1352 O O . VAL A 1 180 ? 5.25 2.986 -12.898 1 98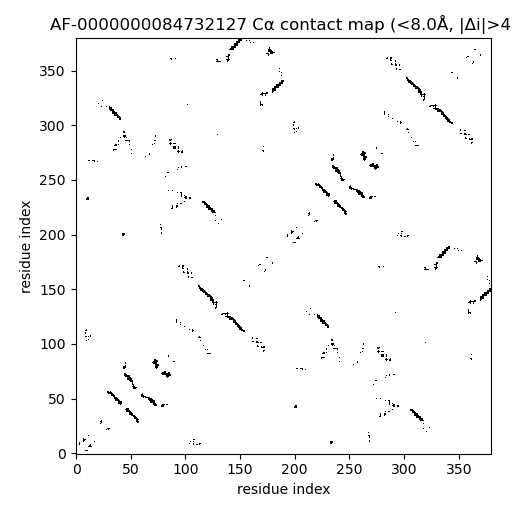.94 180 VAL A O 1
ATOM 1355 N N . PRO A 1 181 ? 6.906 4.48 -13.227 1 98.88 181 PRO A N 1
ATOM 1356 C CA . PRO A 1 181 ? 7.734 3.477 -13.891 1 98.88 181 PRO A CA 1
ATOM 1357 C C . PRO A 1 181 ? 8.156 2.342 -12.961 1 98.88 181 PRO A C 1
ATOM 1359 O O . PRO A 1 181 ? 8.586 2.59 -11.836 1 98.88 181 PRO A O 1
ATOM 1362 N N . VAL A 1 182 ? 7.969 1.093 -13.398 1 98.94 182 VAL A N 1
ATOM 1363 C CA . VAL A 1 182 ? 8.375 -0.075 -12.625 1 98.94 182 VAL A CA 1
ATOM 1364 C C . VAL A 1 182 ? 9.297 -0.959 -13.461 1 98.94 182 VAL A C 1
ATOM 1366 O O . VAL A 1 182 ? 8.922 -1.386 -14.562 1 98.94 182 VAL A O 1
ATOM 1369 N N . SER A 1 183 ? 10.477 -1.141 -12.984 1 98.88 183 SER A N 1
ATOM 1370 C CA . SER A 1 183 ? 11.406 -2.096 -13.586 1 98.88 183 SER A CA 1
ATOM 1371 C C . SER A 1 183 ? 11.336 -3.449 -12.891 1 98.88 183 SER A C 1
ATOM 1373 O O . SER A 1 183 ? 11.398 -3.525 -11.656 1 98.88 183 SER A O 1
ATOM 1375 N N . LEU A 1 184 ? 11.164 -4.504 -13.641 1 98.69 184 LEU A N 1
ATOM 1376 C CA . LEU A 1 184 ? 11 -5.859 -13.125 1 98.69 184 LEU A CA 1
ATOM 1377 C C . LEU A 1 184 ? 12.094 -6.781 -13.656 1 98.69 184 LEU A C 1
ATOM 1379 O O . LEU A 1 184 ? 12.242 -6.934 -14.867 1 98.69 184 LEU A O 1
ATOM 1383 N N . GLU A 1 185 ? 12.828 -7.352 -12.75 1 98.38 185 GLU A N 1
ATOM 1384 C CA . GLU A 1 185 ? 13.867 -8.32 -13.094 1 98.38 185 GLU A CA 1
ATOM 1385 C C . GLU A 1 185 ? 13.539 -9.703 -12.516 1 98.38 185 GLU A C 1
ATOM 1387 O O . GLU A 1 185 ? 12.812 -9.812 -11.523 1 98.38 185 GLU A O 1
ATOM 1392 N N . PHE A 1 186 ? 14.086 -10.773 -13.188 1 98 186 PHE A N 1
ATOM 1393 C CA . PHE A 1 186 ? 13.836 -12.156 -12.797 1 98 186 PHE A CA 1
ATOM 1394 C C . PHE A 1 186 ? 15.141 -12.945 -12.742 1 98 186 PHE A C 1
ATOM 1396 O O . PHE A 1 186 ? 16.016 -12.773 -13.594 1 98 186 PHE A O 1
ATOM 1403 N N . GLN A 1 187 ? 15.211 -13.688 -11.656 1 96.44 187 GLN A N 1
ATOM 1404 C CA . GLN A 1 187 ? 16.344 -14.594 -11.5 1 96.44 187 GLN A CA 1
ATOM 1405 C C . GLN A 1 187 ? 15.906 -15.945 -10.961 1 96.44 187 GLN A C 1
ATOM 1407 O O . GLN A 1 187 ? 15.25 -16.031 -9.922 1 96.44 187 GLN A O 1
ATOM 1412 N N . LYS A 1 188 ? 16.281 -17.031 -11.664 1 96.88 188 LYS A N 1
ATOM 1413 C CA . LYS A 1 188 ? 16.156 -18.359 -11.078 1 96.88 188 LYS A CA 1
ATOM 1414 C C . LYS A 1 188 ? 17.344 -18.672 -10.164 1 96.88 188 LYS A C 1
ATOM 1416 O O . LYS A 1 188 ? 18.484 -18.375 -10.5 1 96.88 188 LYS A O 1
ATOM 1421 N N . ILE A 1 189 ? 16.984 -19.188 -9.016 1 93.38 189 ILE A N 1
ATOM 1422 C CA . ILE A 1 189 ? 18.078 -19.5 -8.094 1 93.38 189 ILE A CA 1
ATOM 1423 C C . ILE A 1 189 ? 18.109 -21.016 -7.852 1 93.38 189 ILE A C 1
ATOM 1425 O O . ILE A 1 189 ? 17.094 -21.703 -7.977 1 93.38 189 ILE A O 1
ATOM 1429 N N . SER A 1 190 ? 19.359 -21.688 -7.633 1 78.81 190 SER A N 1
ATOM 1430 C CA . SER A 1 190 ? 19.578 -23.109 -7.473 1 78.81 190 SER A CA 1
ATOM 1431 C C . SER A 1 190 ? 19.266 -23.562 -6.051 1 78.81 190 SER A C 1
ATOM 1433 O O . SER A 1 190 ? 19.391 -22.781 -5.105 1 78.81 190 SER A O 1
ATOM 1435 N N . MET B 1 1 ? 11.398 -33.5 3.58 1 28.25 1 MET B N 1
ATOM 1436 C CA . MET B 1 1 ? 10.883 -33.219 2.238 1 28.25 1 MET B CA 1
ATOM 1437 C C . MET B 1 1 ? 9.414 -32.844 2.285 1 28.25 1 MET B C 1
ATOM 1439 O O . MET B 1 1 ? 8.578 -33.594 2.795 1 28.25 1 MET B O 1
ATOM 1443 N N . ASN B 1 2 ? 8.977 -31.562 2.502 1 38.72 2 ASN B N 1
ATOM 1444 C CA . ASN B 1 2 ? 7.566 -31.219 2.701 1 38.72 2 ASN B CA 1
ATOM 1445 C C . ASN B 1 2 ? 6.684 -31.891 1.649 1 38.72 2 ASN B C 1
ATOM 1447 O O . ASN B 1 2 ? 6.781 -31.578 0.462 1 38.72 2 ASN B O 1
ATOM 1451 N N . THR B 1 3 ? 6.469 -33.062 1.751 1 39.31 3 THR B N 1
ATOM 1452 C CA . THR B 1 3 ? 5.613 -33.844 0.86 1 39.31 3 THR B CA 1
ATOM 1453 C C . THR B 1 3 ? 4.387 -33.031 0.449 1 39.31 3 THR B C 1
ATOM 1455 O O . THR B 1 3 ? 3.566 -32.656 1.295 1 39.31 3 THR B O 1
ATOM 1458 N N . ALA B 1 4 ? 4.57 -32.156 -0.522 1 49.19 4 ALA B N 1
ATOM 1459 C CA . ALA B 1 4 ? 3.523 -31.375 -1.167 1 49.19 4 ALA B CA 1
ATOM 1460 C C . ALA B 1 4 ? 2.271 -32.219 -1.405 1 49.19 4 ALA B C 1
ATOM 1462 O O . ALA B 1 4 ? 2.346 -33.312 -1.979 1 49.19 4 ALA B O 1
ATOM 1463 N N . ASP B 1 5 ? 1.389 -32.156 -0.45 1 61 5 ASP B N 1
ATOM 1464 C CA . ASP B 1 5 ? 0.049 -32.719 -0.645 1 61 5 ASP B CA 1
ATOM 1465 C C . ASP B 1 5 ? -0.467 -32.406 -2.051 1 61 5 ASP B C 1
ATOM 1467 O O . ASP B 1 5 ? -0.481 -31.25 -2.479 1 61 5 ASP B O 1
ATOM 1471 N N . LYS B 1 6 ? -0.428 -33.375 -2.971 1 75.5 6 LYS B N 1
ATOM 1472 C CA . LYS B 1 6 ? -0.82 -33.281 -4.375 1 75.5 6 LYS B CA 1
ATOM 1473 C C . LYS B 1 6 ? -2.066 -32.406 -4.547 1 75.5 6 LYS B C 1
ATOM 1475 O O . LYS B 1 6 ? -2.293 -31.844 -5.617 1 75.5 6 LYS B O 1
ATOM 1480 N N . ARG B 1 7 ? -2.854 -32.312 -3.523 1 83.88 7 ARG B N 1
ATOM 1481 C CA . ARG B 1 7 ? -4.102 -31.578 -3.607 1 83.88 7 ARG B CA 1
ATOM 1482 C C . ARG B 1 7 ? -3.857 -30.078 -3.453 1 83.88 7 ARG B C 1
ATOM 1484 O O . ARG B 1 7 ? -4.629 -29.266 -3.959 1 83.88 7 ARG B O 1
ATOM 1491 N N . THR B 1 8 ? -2.764 -29.703 -2.885 1 92.81 8 THR B N 1
ATOM 1492 C CA . THR B 1 8 ? -2.473 -28.297 -2.646 1 92.81 8 THR B CA 1
ATOM 1493 C C . THR B 1 8 ? -1.06 -27.953 -3.105 1 92.81 8 THR B C 1
ATOM 1495 O O . THR B 1 8 ? -0.228 -27.516 -2.301 1 92.81 8 THR B O 1
ATOM 1498 N N . PRO B 1 9 ? -0.856 -28.125 -4.445 1 94.38 9 PRO B N 1
ATOM 1499 C CA . PRO B 1 9 ? 0.459 -27.688 -4.922 1 94.38 9 PRO B CA 1
ATOM 1500 C C . PRO B 1 9 ? 0.787 -26.25 -4.523 1 94.38 9 PRO B C 1
ATOM 1502 O O . PRO B 1 9 ? -0.059 -25.359 -4.652 1 94.38 9 PRO B O 1
ATOM 1505 N N . ASN B 1 10 ? 2.049 -26.078 -3.998 1 98 10 ASN B N 1
ATOM 1506 C CA . ASN B 1 10 ? 2.504 -24.766 -3.553 1 98 10 ASN B CA 1
ATOM 1507 C C . ASN B 1 10 ? 1.615 -24.219 -2.441 1 98 10 ASN B C 1
ATOM 1509 O O . ASN B 1 10 ? 1.623 -23.016 -2.176 1 98 10 ASN B O 1
ATOM 1513 N N . GLY B 1 11 ? 0.759 -25 -1.838 1 97.75 11 GLY B N 1
ATOM 1514 C CA . GLY B 1 11 ? -0.154 -24.562 -0.795 1 97.75 11 GLY B CA 1
ATOM 1515 C C . GLY B 1 11 ? -1.462 -24.016 -1.338 1 97.75 11 GLY B C 1
ATOM 1516 O O . GLY B 1 11 ? -2.209 -23.344 -0.62 1 97.75 11 GLY B O 1
ATOM 1517 N N . VAL B 1 12 ? -1.785 -24.281 -2.584 1 98.31 12 VAL B N 1
ATOM 1518 C CA . VAL B 1 12 ? -2.975 -23.75 -3.24 1 98.31 12 VAL B CA 1
ATOM 1519 C C . VAL B 1 12 ? -4.004 -24.859 -3.43 1 98.31 12 VAL B C 1
ATOM 1521 O O . VAL B 1 12 ? -3.697 -25.906 -4.008 1 98.31 12 VAL B O 1
ATOM 1524 N N . ASP B 1 13 ? -5.172 -24.625 -2.896 1 97.06 13 ASP B N 1
ATOM 1525 C CA . ASP B 1 13 ? -6.273 -25.547 -3.129 1 97.06 13 ASP B CA 1
ATOM 1526 C C . ASP B 1 13 ? -6.766 -25.469 -4.574 1 97.06 13 ASP B C 1
ATOM 1528 O O . ASP B 1 13 ? -7.574 -24.609 -4.914 1 97.06 13 ASP B O 1
ATOM 1532 N N . LEU B 1 14 ? -6.355 -26.438 -5.398 1 96.31 14 LEU B N 1
ATOM 1533 C CA . LEU B 1 14 ? -6.625 -26.391 -6.832 1 96.31 14 LEU B CA 1
ATOM 1534 C C . LEU B 1 14 ? -8.117 -26.562 -7.109 1 96.31 14 LEU B C 1
ATOM 1536 O O . LEU B 1 14 ? -8.648 -25.969 -8.062 1 96.31 14 LEU B O 1
ATOM 1540 N N . GLU B 1 15 ? -8.719 -27.375 -6.324 1 96.31 15 GLU B N 1
ATOM 1541 C CA . GLU B 1 15 ? -10.156 -27.562 -6.5 1 96.31 15 GLU B CA 1
ATOM 1542 C C . GLU B 1 15 ? -10.914 -26.25 -6.242 1 96.31 15 GLU B C 1
ATOM 1544 O O . GLU B 1 15 ? -11.805 -25.891 -7.008 1 96.31 15 GLU B O 1
ATOM 1549 N N . LYS B 1 16 ? -10.547 -25.594 -5.238 1 96.19 16 LYS B N 1
ATOM 1550 C CA . LYS B 1 16 ? -11.172 -24.312 -4.922 1 96.19 16 LYS B CA 1
ATOM 1551 C C . LYS B 1 16 ? -10.844 -23.266 -5.98 1 96.19 16 LYS B C 1
ATOM 1553 O O . LYS B 1 16 ? -11.703 -22.469 -6.359 1 96.19 16 LYS B O 1
ATOM 1558 N N . LEU B 1 17 ? -9.648 -23.266 -6.461 1 96.38 17 LEU B N 1
ATOM 1559 C CA . LEU B 1 17 ? -9.25 -22.328 -7.508 1 96.38 17 LEU B CA 1
ATOM 1560 C C . LEU B 1 17 ? -10.078 -22.531 -8.766 1 96.38 17 LEU B C 1
ATOM 1562 O O . LEU B 1 17 ? -10.641 -21.578 -9.312 1 96.38 17 LEU B O 1
ATOM 1566 N N . THR B 1 18 ? -10.164 -23.797 -9.18 1 95.75 18 THR B N 1
ATOM 1567 C CA . THR B 1 18 ? -10.945 -24.141 -10.367 1 95.75 18 THR B CA 1
ATOM 1568 C C . THR B 1 18 ? -12.422 -23.797 -10.156 1 95.75 18 THR B C 1
ATOM 1570 O O . THR B 1 18 ? -13.086 -23.297 -11.062 1 95.75 18 THR B O 1
ATOM 1573 N N . GLY B 1 19 ? -12.859 -24.062 -8.953 1 96.38 19 GLY B N 1
ATOM 1574 C CA . GLY B 1 19 ? -14.227 -23.719 -8.617 1 96.38 19 GLY B CA 1
ATOM 1575 C C . GLY B 1 19 ? -14.508 -22.234 -8.703 1 96.38 19 GLY B C 1
ATOM 1576 O O . GLY B 1 19 ? -15.562 -21.812 -9.195 1 96.38 19 GLY B O 1
ATOM 1577 N N . THR B 1 20 ? -13.617 -21.438 -8.195 1 95.19 20 THR B N 1
ATOM 1578 C CA . THR B 1 20 ? -13.742 -19.984 -8.266 1 95.19 20 THR B CA 1
ATOM 1579 C C . THR B 1 20 ? -13.797 -19.516 -9.711 1 95.19 20 THR B C 1
ATOM 1581 O O . THR B 1 20 ? -14.68 -18.734 -10.078 1 95.19 20 THR B O 1
ATOM 1584 N N . VAL B 1 21 ? -12.953 -20.016 -10.555 1 96.56 21 VAL B N 1
ATOM 1585 C CA . VAL B 1 21 ? -12.883 -19.641 -11.961 1 96.56 21 VAL B CA 1
ATOM 1586 C C . VAL B 1 21 ? -14.188 -20.016 -12.664 1 96.56 21 VAL B C 1
ATOM 1588 O O . VAL B 1 21 ? -14.773 -19.188 -13.375 1 96.56 21 VAL B O 1
ATOM 1591 N N . GLU B 1 22 ? -14.656 -21.188 -12.383 1 97.25 22 GLU B N 1
ATOM 1592 C CA . GLU B 1 22 ? -15.875 -21.672 -13.023 1 97.25 22 GLU B CA 1
ATOM 1593 C C . GLU B 1 22 ? -17.094 -20.875 -12.555 1 97.25 22 GLU B C 1
ATOM 1595 O O . GLU B 1 22 ? -18 -20.594 -13.344 1 97.25 22 GLU B O 1
ATOM 1600 N N . ALA B 1 23 ? -17.125 -20.531 -11.289 1 97.12 23 ALA B N 1
ATOM 1601 C CA . ALA B 1 23 ? -18.234 -19.75 -10.75 1 97.12 23 ALA B CA 1
ATOM 1602 C C . ALA B 1 23 ? -18.297 -18.375 -11.398 1 97.12 23 ALA B C 1
ATOM 1604 O O . ALA B 1 23 ? -19.375 -17.922 -11.789 1 97.12 23 ALA B O 1
ATOM 1605 N N . VAL B 1 24 ? -17.188 -17.766 -11.57 1 97.19 24 VAL B N 1
ATOM 1606 C CA . VAL B 1 24 ? -17.125 -16.438 -12.164 1 97.19 24 VAL B CA 1
ATOM 1607 C C . VAL B 1 24 ? -17.516 -16.516 -13.641 1 97.19 24 VAL B C 1
ATOM 1609 O O . VAL B 1 24 ? -18.25 -15.656 -14.141 1 97.19 24 VAL B O 1
ATOM 1612 N N . LYS B 1 25 ? -17.031 -17.547 -14.305 1 97.06 25 LYS B N 1
ATOM 1613 C CA . LYS B 1 25 ? -17.391 -17.719 -15.703 1 97.06 25 LYS B CA 1
ATOM 1614 C C . LYS B 1 25 ? -18.906 -17.875 -15.875 1 97.06 25 LYS B C 1
ATOM 1616 O O . LYS B 1 25 ? -19.484 -17.344 -16.812 1 97.06 25 LYS B O 1
ATOM 1621 N N . ALA B 1 26 ? -19.484 -18.562 -14.977 1 97.62 26 ALA B N 1
ATOM 1622 C CA . ALA B 1 26 ? -20.922 -18.828 -15.039 1 97.62 26 ALA B CA 1
ATOM 1623 C C . ALA B 1 26 ? -21.719 -17.594 -14.648 1 97.62 26 ALA B C 1
ATOM 1625 O O . ALA B 1 26 ? -22.828 -17.375 -15.156 1 97.62 26 ALA B O 1
ATOM 1626 N N . SER B 1 27 ? -21.203 -16.797 -13.727 1 97.94 27 SER B N 1
ATOM 1627 C CA . SER B 1 27 ? -21.844 -15.57 -13.242 1 97.94 27 SER B CA 1
ATOM 1628 C C . SER B 1 27 ? -20.812 -14.477 -12.992 1 97.94 27 SER B C 1
ATOM 1630 O O . SER B 1 27 ? -20.422 -14.242 -11.844 1 97.94 27 SER B O 1
ATOM 1632 N N . PRO B 1 28 ? -20.5 -13.695 -14.023 1 96.56 28 PRO B N 1
ATOM 1633 C CA . PRO B 1 28 ? -19.453 -12.688 -13.945 1 96.56 28 PRO B CA 1
ATOM 1634 C C . PRO B 1 28 ? -19.672 -11.688 -12.82 1 96.56 28 PRO B C 1
ATOM 1636 O O . PRO B 1 28 ? -18.703 -11.211 -12.211 1 96.56 28 PRO B O 1
ATOM 1639 N N . PRO B 1 29 ? -20.938 -11.367 -12.359 1 96.81 29 PRO B N 1
ATOM 1640 C CA . PRO B 1 29 ? -21.125 -10.422 -11.258 1 96.81 29 PRO B CA 1
ATOM 1641 C C . PRO B 1 29 ? -20.5 -10.914 -9.953 1 96.81 29 PRO B C 1
ATOM 1643 O O . PRO B 1 29 ? -20.203 -10.109 -9.062 1 96.81 29 PRO B O 1
ATOM 1646 N N . LEU B 1 30 ? -20.156 -12.234 -9.82 1 97.88 30 LEU B N 1
ATOM 1647 C CA . LEU B 1 30 ? -19.531 -12.797 -8.625 1 97.88 30 LEU B CA 1
ATOM 1648 C C . LEU B 1 30 ? -18.094 -12.305 -8.484 1 97.88 30 LEU B C 1
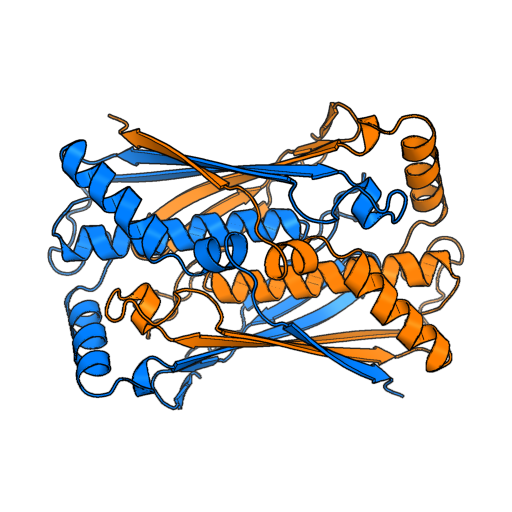ATOM 1650 O O . LEU B 1 30 ? -17.5 -12.406 -7.41 1 97.88 30 LEU B O 1
ATOM 1654 N N . ALA B 1 31 ? -17.531 -11.703 -9.57 1 98.38 31 ALA B N 1
ATOM 1655 C CA . ALA B 1 31 ? -16.141 -11.242 -9.586 1 98.38 31 ALA B CA 1
ATOM 1656 C C . ALA B 1 31 ? -16.031 -9.836 -9 1 98.38 31 ALA B C 1
ATOM 1658 O O . ALA B 1 31 ? -14.914 -9.344 -8.781 1 98.38 31 ALA B O 1
ATOM 1659 N N . ARG B 1 32 ? -17.188 -9.211 -8.727 1 98.5 32 ARG B N 1
ATOM 1660 C CA . ARG B 1 32 ? -17.156 -7.84 -8.227 1 98.5 32 ARG B CA 1
ATOM 1661 C C . ARG B 1 32 ? -16.891 -7.816 -6.723 1 98.5 32 ARG B C 1
ATOM 1663 O O . ARG B 1 32 ? -17.594 -8.461 -5.949 1 98.5 32 ARG B O 1
ATOM 1670 N N . PHE B 1 33 ? -15.844 -7.098 -6.387 1 98.81 33 PHE B N 1
ATOM 1671 C CA . PHE B 1 33 ? -15.477 -6.934 -4.988 1 98.81 33 PHE B CA 1
ATOM 1672 C C . PHE B 1 33 ? -15.414 -5.457 -4.609 1 98.81 33 PHE B C 1
ATOM 1674 O O . PHE B 1 33 ? -15.102 -4.609 -5.449 1 98.81 33 PHE B O 1
ATOM 1681 N N . THR B 1 34 ? -15.758 -5.137 -3.369 1 98.94 34 THR B N 1
ATOM 1682 C CA . THR B 1 34 ? -15.461 -3.873 -2.701 1 98.94 34 THR B CA 1
ATOM 1683 C C . THR B 1 34 ? -14.68 -4.113 -1.417 1 98.94 34 THR B C 1
ATOM 1685 O O . THR B 1 34 ? -15.195 -4.695 -0.462 1 98.94 34 THR B O 1
ATOM 1688 N N . PHE B 1 35 ? -13.438 -3.721 -1.456 1 98.94 35 PHE B N 1
ATOM 1689 C CA . PHE B 1 35 ? -12.602 -3.814 -0.264 1 98.94 35 PHE B CA 1
ATOM 1690 C C . PHE B 1 35 ? -12.656 -2.521 0.538 1 98.94 35 PHE B C 1
ATOM 1692 O O . PHE B 1 35 ? -12.867 -1.444 -0.024 1 98.94 35 PHE B O 1
ATOM 1699 N N . ARG B 1 36 ? -12.477 -2.695 1.866 1 98.81 36 ARG B N 1
ATOM 1700 C CA . ARG B 1 36 ? -12.68 -1.549 2.746 1 98.81 36 ARG B CA 1
ATOM 1701 C C . ARG B 1 36 ? -11.57 -1.457 3.791 1 98.81 36 ARG B C 1
ATOM 1703 O O . ARG B 1 36 ? -11.016 -2.477 4.207 1 98.81 36 ARG B O 1
ATOM 1710 N N . ALA B 1 37 ? -11.289 -0.235 4.223 1 98.94 37 ALA B N 1
ATOM 1711 C CA . ALA B 1 37 ? -10.383 0.069 5.328 1 98.94 37 ALA B CA 1
ATOM 1712 C C . ALA B 1 37 ? -10.875 1.276 6.121 1 98.94 37 ALA B C 1
ATOM 1714 O O . ALA B 1 37 ? -11.445 2.211 5.555 1 98.94 37 ALA B O 1
ATOM 1715 N N . HIS B 1 38 ? -10.719 1.213 7.422 1 98.94 38 HIS B N 1
ATOM 1716 C CA . HIS B 1 38 ? -10.992 2.326 8.32 1 98.94 38 HIS B CA 1
ATOM 1717 C C . HIS B 1 38 ? -9.727 2.758 9.062 1 98.94 38 HIS B C 1
ATOM 1719 O O . HIS B 1 38 ? -9.109 1.953 9.766 1 98.94 38 HIS B O 1
ATOM 1725 N N . ASN B 1 39 ? -9.375 4.027 8.914 1 98.94 39 ASN B N 1
ATOM 1726 C CA . ASN B 1 39 ? -8.164 4.559 9.531 1 98.94 39 ASN B CA 1
ATOM 1727 C C . ASN B 1 39 ? -8.484 5.602 10.594 1 98.94 39 ASN B C 1
ATOM 1729 O O . ASN B 1 39 ? -9.359 6.441 10.406 1 98.94 39 ASN B O 1
ATOM 1733 N N . ARG B 1 40 ? -7.754 5.543 11.672 1 98.94 40 ARG B N 1
ATOM 1734 C CA . ARG B 1 40 ? -7.855 6.52 12.75 1 98.94 40 ARG B CA 1
ATOM 1735 C C . ARG B 1 40 ? -6.488 7.09 13.102 1 98.94 40 ARG B C 1
ATOM 1737 O O . ARG B 1 40 ? -5.547 6.34 13.367 1 98.94 40 ARG B O 1
ATOM 1744 N N . TRP B 1 41 ? -6.48 8.352 13.141 1 98.94 41 TRP B N 1
ATOM 1745 C CA . TRP B 1 41 ? -5.277 9.047 13.578 1 98.94 41 TRP B CA 1
ATOM 1746 C C . TRP B 1 41 ? -5.047 8.859 15.07 1 98.94 41 TRP B C 1
ATOM 1748 O O . TRP B 1 41 ? -5.992 8.93 15.859 1 98.94 41 TRP B O 1
ATOM 1758 N N . VAL B 1 42 ? -3.791 8.625 15.461 1 98.88 42 VAL B N 1
ATOM 1759 C CA . VAL B 1 42 ? -3.432 8.422 16.859 1 98.88 42 VAL B CA 1
ATOM 1760 C C . VAL B 1 42 ? -2.723 9.664 17.406 1 98.88 42 VAL B C 1
ATOM 1762 O O . VAL B 1 42 ? -3.057 10.164 18.484 1 98.88 42 VAL B O 1
ATOM 1765 N N . GLY B 1 43 ? -1.729 10.211 16.609 1 98.62 43 GLY B N 1
ATOM 1766 C CA . GLY B 1 43 ? -0.905 11.352 16.953 1 98.62 43 GLY B CA 1
ATOM 1767 C C . GLY B 1 43 ? 0.295 11.523 16.047 1 98.62 43 GLY B C 1
ATOM 1768 O O . GLY B 1 43 ? 0.964 10.547 15.703 1 98.62 43 GLY B O 1
ATOM 1769 N N . GLY B 1 44 ? 0.647 12.742 15.773 1 98.62 44 GLY B N 1
ATOM 1770 C CA . GLY B 1 44 ? 1.734 12.93 14.82 1 98.62 44 GLY B CA 1
ATOM 1771 C C . GLY B 1 44 ? 1.5 12.227 13.5 1 98.62 44 GLY B C 1
ATOM 1772 O O . GLY B 1 44 ? 0.443 12.391 12.883 1 98.62 44 GLY B O 1
ATOM 1773 N N . ALA B 1 45 ? 2.49 11.477 13.195 1 98.81 45 ALA B N 1
ATOM 1774 C CA . ALA B 1 45 ? 2.402 10.75 11.93 1 98.81 45 ALA B CA 1
ATOM 1775 C C . ALA B 1 45 ? 1.747 9.383 12.125 1 98.81 45 ALA B C 1
ATOM 1777 O O . ALA B 1 45 ? 1.581 8.625 11.164 1 98.81 45 ALA B O 1
ATOM 1778 N N . HIS B 1 46 ? 1.35 9.055 13.344 1 98.94 46 HIS B N 1
ATOM 1779 C CA . HIS B 1 46 ? 0.91 7.711 13.695 1 98.94 46 HIS B CA 1
ATOM 1780 C C . HIS B 1 46 ? -0.59 7.547 13.469 1 98.94 46 HIS B C 1
ATOM 1782 O O . HIS B 1 46 ? -1.384 8.375 13.922 1 98.94 46 HIS B O 1
ATOM 1788 N N . SER B 1 47 ? -0.967 6.535 12.773 1 98.94 47 SER B N 1
ATOM 1789 C CA . SER B 1 47 ? -2.369 6.16 12.602 1 98.94 47 SER B CA 1
ATOM 1790 C C . SER B 1 47 ? -2.539 4.648 12.578 1 98.94 47 SER B C 1
ATOM 1792 O O . SER B 1 47 ? -1.56 3.908 12.461 1 98.94 47 SER B O 1
ATOM 1794 N N . LYS B 1 48 ? -3.725 4.203 12.82 1 98.94 48 LYS B N 1
ATOM 1795 C CA . LYS B 1 48 ? -4.086 2.787 12.797 1 98.94 48 LYS B CA 1
ATOM 1796 C C . LYS B 1 48 ? -5.215 2.52 11.812 1 98.94 48 LYS B C 1
ATOM 1798 O O . LYS B 1 48 ? -6.219 3.238 11.797 1 98.94 48 LYS B O 1
ATOM 1803 N N . THR B 1 49 ? -5.055 1.525 10.992 1 98.94 49 THR B N 1
ATOM 1804 C CA . THR B 1 49 ? -6.07 1.104 10.031 1 98.94 49 THR B CA 1
ATOM 1805 C C . THR B 1 49 ? -6.664 -0.243 10.43 1 98.94 49 THR B C 1
ATOM 1807 O O . THR B 1 49 ? -5.93 -1.188 10.727 1 98.94 49 THR B O 1
ATOM 1810 N N . THR B 1 50 ? -7.906 -0.284 10.461 1 98.94 50 THR B N 1
ATOM 1811 C CA . THR B 1 50 ? -8.641 -1.522 10.703 1 98.94 50 THR B CA 1
ATOM 1812 C C . THR B 1 50 ? -9.242 -2.049 9.398 1 98.94 50 THR B C 1
ATOM 1814 O O . THR B 1 50 ? -9.875 -1.298 8.656 1 98.94 50 THR B O 1
ATOM 1817 N N . ILE B 1 51 ? -8.977 -3.33 9.133 1 98.81 51 ILE B N 1
ATOM 1818 C CA . ILE B 1 51 ? -9.516 -4.027 7.965 1 98.81 51 ILE B CA 1
ATOM 1819 C C . ILE B 1 51 ? -10.32 -5.246 8.422 1 98.81 51 ILE B C 1
ATOM 1821 O O . ILE B 1 51 ? -9.758 -6.195 8.977 1 98.81 51 ILE B O 1
ATOM 1825 N N . GLN B 1 52 ? -11.609 -5.219 8.211 1 97.12 52 GLN B N 1
ATOM 1826 C CA . GLN B 1 52 ? -12.461 -6.273 8.742 1 97.12 52 GLN B CA 1
ATOM 1827 C C . GLN B 1 52 ? -13.281 -6.934 7.637 1 97.12 52 GLN B C 1
ATOM 1829 O O . GLN B 1 52 ? -12.992 -8.062 7.234 1 97.12 52 GLN B O 1
ATOM 1834 N N . GLY B 1 53 ? -14.281 -6.211 7.055 1 95.19 53 GLY B N 1
ATOM 1835 C CA . GLY B 1 53 ? -15.172 -6.809 6.074 1 95.19 53 GLY B CA 1
ATOM 1836 C C . GLY B 1 53 ? -14.969 -6.258 4.672 1 95.19 53 GLY B C 1
ATOM 1837 O O . GLY B 1 53 ? -14.305 -5.234 4.492 1 95.19 53 GLY B O 1
ATOM 1838 N N . PHE B 1 54 ? -15.477 -7.055 3.721 1 98.56 54 PHE B N 1
ATOM 1839 C CA . PHE B 1 54 ? -15.547 -6.66 2.32 1 98.56 54 PHE B CA 1
ATOM 1840 C C . PHE B 1 54 ? -16.75 -7.297 1.638 1 98.56 54 PHE B C 1
ATOM 1842 O O . PHE B 1 54 ? -17.359 -8.227 2.178 1 98.56 54 PHE B O 1
ATOM 1849 N N . TYR B 1 55 ? -17.125 -6.652 0.593 1 98.75 55 TYR B N 1
ATOM 1850 C CA . TYR B 1 55 ? -18.125 -7.254 -0.278 1 98.75 55 TYR B CA 1
ATOM 1851 C C . TYR B 1 55 ? -17.469 -8.039 -1.408 1 98.75 55 TYR B C 1
ATOM 1853 O O . TYR B 1 55 ? -16.516 -7.566 -2.025 1 98.75 55 TYR B O 1
ATOM 1861 N N . GLY B 1 56 ? -17.891 -9.281 -1.639 1 97.81 56 GLY B N 1
ATOM 1862 C CA . GLY B 1 56 ? -17.406 -10.117 -2.729 1 97.81 56 GLY B CA 1
ATOM 1863 C C . GLY B 1 56 ? -18.234 -11.375 -2.916 1 97.81 56 GLY B C 1
ATOM 1864 O O . GLY B 1 56 ? -18.875 -11.844 -1.979 1 97.81 56 GLY B O 1
ATOM 1865 N N . THR B 1 57 ? -18.188 -11.875 -4.059 1 96.88 57 THR B N 1
ATOM 1866 C CA . THR B 1 57 ? -18.938 -13.07 -4.434 1 96.88 57 THR B CA 1
ATOM 1867 C C . THR B 1 57 ? -20.438 -12.875 -4.172 1 96.88 57 THR B C 1
ATOM 1869 O O . THR B 1 57 ? -21.109 -13.789 -3.684 1 96.88 57 THR B O 1
ATOM 1872 N N . GLY B 1 58 ? -20.891 -11.695 -4.293 1 96.94 58 GLY B N 1
ATOM 1873 C CA . GLY B 1 58 ? -22.297 -11.383 -4.281 1 96.94 58 GLY B CA 1
ATOM 1874 C C . GLY B 1 58 ? -22.844 -11.148 -2.883 1 96.94 58 GLY B C 1
ATOM 1875 O O . GLY B 1 58 ? -24.062 -11.102 -2.688 1 96.94 58 GLY B O 1
ATOM 1876 N N . LYS B 1 59 ? -21.984 -11.062 -1.898 1 97.5 59 LYS B N 1
ATOM 1877 C CA . LYS B 1 59 ? -22.453 -10.875 -0.531 1 97.5 59 LYS B CA 1
ATOM 1878 C C . LYS B 1 59 ? -21.391 -10.219 0.337 1 97.5 59 LYS B C 1
ATOM 1880 O O . LYS B 1 59 ? -20.219 -10.133 -0.06 1 97.5 59 LYS B O 1
ATOM 1885 N N . GLU B 1 60 ? -21.828 -9.711 1.514 1 98.12 60 GLU B N 1
ATOM 1886 C CA . GLU B 1 60 ? -20.875 -9.273 2.529 1 98.12 60 GLU B CA 1
ATOM 1887 C C . GLU B 1 60 ? -20.109 -10.453 3.111 1 98.12 60 GLU B C 1
ATOM 1889 O O . GLU B 1 60 ? -20.703 -11.469 3.48 1 98.12 60 GLU B O 1
ATOM 1894 N N . ASP B 1 61 ? -18.797 -10.32 3.061 1 96.94 61 ASP B N 1
ATOM 1895 C CA . ASP B 1 61 ? -17.969 -11.359 3.674 1 96.94 61 ASP B CA 1
ATOM 1896 C C . ASP B 1 61 ? -17.75 -11.078 5.156 1 96.94 61 ASP B C 1
ATOM 1898 O O . ASP B 1 61 ? -17.188 -10.039 5.52 1 96.94 61 ASP B O 1
ATOM 1902 N N . ALA B 1 62 ? -18.156 -11.969 6 1 90.44 62 ALA B N 1
ATOM 1903 C CA . ALA B 1 62 ? -18.047 -11.797 7.449 1 90.44 62 ALA B CA 1
ATOM 1904 C C . ALA B 1 62 ? -17.203 -12.898 8.07 1 90.44 62 ALA B C 1
ATOM 1906 O O . ALA B 1 62 ? -17.359 -13.219 9.25 1 90.44 62 ALA B O 1
ATOM 1907 N N . SER B 1 63 ? -16.344 -13.406 7.234 1 93.69 63 SER B N 1
ATOM 1908 C CA . SER B 1 63 ? -15.602 -14.57 7.684 1 93.69 63 SER B CA 1
ATOM 1909 C C . SER B 1 63 ? -14.523 -14.18 8.688 1 93.69 63 SER B C 1
ATOM 1911 O O . SER B 1 63 ? -14.164 -14.977 9.562 1 93.69 63 SER B O 1
ATOM 1913 N N . ARG B 1 64 ? -14.023 -12.938 8.547 1 96.31 64 ARG B N 1
ATOM 1914 C CA . ARG B 1 64 ? -13.023 -12.469 9.508 1 96.31 64 ARG B CA 1
ATOM 1915 C C . ARG B 1 64 ? -13.664 -12.148 10.852 1 96.31 64 ARG B C 1
ATOM 1917 O O . ARG B 1 64 ? -14.508 -11.258 10.945 1 96.31 64 ARG B O 1
ATOM 1924 N N . LYS B 1 65 ? -13.312 -12.805 11.852 1 95.12 65 LYS B N 1
ATOM 1925 C CA . LYS B 1 65 ? -13.891 -12.602 13.18 1 95.12 65 LYS B CA 1
ATOM 1926 C C . LYS B 1 65 ? -13.156 -11.5 13.938 1 95.12 65 LYS B C 1
ATOM 1928 O O . LYS B 1 65 ? -13.711 -10.891 14.852 1 95.12 65 LYS B O 1
ATOM 1933 N N . VAL B 1 66 ? -11.953 -11.359 13.703 1 97.12 66 VAL B N 1
ATOM 1934 C CA . VAL B 1 66 ? -11.102 -10.328 14.281 1 97.12 66 VAL B CA 1
ATOM 1935 C C . VAL B 1 66 ? -10.484 -9.477 13.172 1 97.12 66 VAL B C 1
ATOM 1937 O O . VAL B 1 66 ? -9.938 -10.016 12.203 1 97.12 66 VAL B O 1
ATOM 1940 N N . PRO B 1 67 ? -10.578 -8.211 13.312 1 98.19 67 PRO B N 1
ATOM 1941 C CA . PRO B 1 67 ? -10.008 -7.375 12.25 1 98.19 67 PRO B CA 1
ATOM 1942 C C . PRO B 1 67 ? -8.484 -7.406 12.234 1 98.19 67 PRO B C 1
ATOM 1944 O O . PRO B 1 67 ? -7.855 -7.664 13.266 1 98.19 67 PRO B O 1
ATOM 1947 N N . PHE B 1 68 ? -7.941 -7.211 11.031 1 98.81 68 PHE B N 1
ATOM 1948 C CA . PHE B 1 68 ? -6.539 -6.812 10.977 1 98.81 68 PHE B CA 1
ATOM 1949 C C . PHE B 1 68 ? -6.363 -5.379 11.469 1 98.81 68 PHE B C 1
ATOM 1951 O O . PHE B 1 68 ? -7.215 -4.523 11.219 1 98.81 68 PHE B O 1
ATOM 1958 N N . VAL B 1 69 ? -5.297 -5.133 12.156 1 98.88 69 VAL B N 1
ATOM 1959 C CA . VAL B 1 69 ? -4.906 -3.777 12.531 1 98.88 69 VAL B CA 1
ATOM 1960 C C . VAL B 1 69 ? -3.492 -3.49 12.039 1 98.88 69 VAL B C 1
ATOM 1962 O O . VAL B 1 69 ? -2.545 -4.188 12.406 1 98.88 69 VAL B O 1
ATOM 1965 N N . LEU B 1 70 ? -3.41 -2.539 11.156 1 98.94 70 LEU B N 1
ATOM 1966 C CA . LEU B 1 70 ? -2.125 -2.078 10.641 1 98.94 70 LEU B CA 1
ATOM 1967 C C . LEU B 1 70 ? -1.801 -0.682 11.156 1 98.94 70 LEU B C 1
ATOM 1969 O O . LEU B 1 70 ? -2.682 0.176 11.242 1 98.94 70 LEU B O 1
ATOM 1973 N N . GLU B 1 71 ? -0.577 -0.504 11.484 1 98.88 71 GLU B N 1
ATOM 1974 C CA . GLU B 1 71 ? -0.136 0.815 11.93 1 98.88 71 GLU B CA 1
ATOM 1975 C C . GLU B 1 71 ? 0.749 1.482 10.883 1 98.88 71 GLU B C 1
ATOM 1977 O O . GLU B 1 71 ? 1.556 0.817 10.227 1 98.88 71 GLU B O 1
ATOM 1982 N N . GLY B 1 72 ? 0.516 2.721 10.648 1 98.88 72 GLY B N 1
ATOM 1983 C CA . GLY B 1 72 ? 1.358 3.58 9.836 1 98.88 72 GLY B CA 1
ATOM 1984 C C . GLY B 1 72 ? 2.016 4.695 10.625 1 98.88 72 GLY B C 1
ATOM 1985 O O . GLY B 1 72 ? 1.41 5.25 11.547 1 98.88 72 GLY B O 1
ATOM 1986 N N . ASP B 1 73 ? 3.184 5.035 10.297 1 98.88 73 ASP B N 1
ATOM 1987 C CA . ASP B 1 73 ? 3.951 6.109 10.922 1 98.88 73 ASP B CA 1
ATOM 1988 C C . ASP B 1 73 ? 5.086 6.574 10.008 1 98.88 73 ASP B C 1
ATOM 1990 O O . ASP B 1 73 ? 5.105 6.254 8.82 1 98.88 73 ASP B O 1
ATOM 1994 N N . GLU B 1 74 ? 5.922 7.469 10.492 1 98.62 74 GLU B N 1
ATOM 1995 C CA . GLU B 1 74 ? 7.148 7.891 9.82 1 98.62 74 GLU B CA 1
ATOM 1996 C C . GLU B 1 74 ? 8.375 7.535 10.648 1 98.62 74 GLU B C 1
ATOM 1998 O O . GLU B 1 74 ? 8.289 7.375 11.867 1 98.62 74 GLU B O 1
ATOM 2003 N N . PRO B 1 75 ? 9.523 7.324 10.008 1 98.19 75 PRO B N 1
ATOM 2004 C CA . PRO B 1 75 ? 10.75 7.211 10.797 1 98.19 75 PRO B CA 1
ATOM 2005 C C . PRO B 1 75 ? 11.141 8.523 11.477 1 98.19 75 PRO B C 1
ATOM 2007 O O . PRO B 1 75 ? 10.625 9.586 11.109 1 98.19 75 PRO B O 1
ATOM 2010 N N . PRO B 1 76 ? 12.039 8.484 12.414 1 97.12 76 PRO B N 1
ATOM 2011 C CA . PRO B 1 76 ? 12.398 9.703 13.141 1 97.12 76 PRO B CA 1
ATOM 2012 C C . PRO B 1 76 ? 12.906 10.812 12.227 1 97.12 76 PRO B C 1
ATOM 2014 O O . PRO B 1 76 ? 12.594 11.992 12.445 1 97.12 76 PRO B O 1
ATOM 2017 N N . VAL B 1 77 ? 13.586 10.516 11.156 1 96.81 77 VAL B N 1
ATOM 2018 C CA . VAL B 1 77 ? 14.133 11.523 10.25 1 96.81 77 VAL B CA 1
ATOM 2019 C C . VAL B 1 77 ? 13 12.258 9.547 1 96.81 77 VAL B C 1
ATOM 2021 O O . VAL B 1 77 ? 13.18 13.375 9.055 1 96.81 77 VAL B O 1
ATOM 2024 N N . LEU B 1 78 ? 11.812 11.594 9.594 1 97.62 78 LEU B N 1
ATOM 2025 C CA . LEU B 1 78 ? 10.625 12.219 9.016 1 97.62 78 LEU B CA 1
ATOM 2026 C C . LEU B 1 78 ? 9.586 12.508 10.086 1 97.62 78 LEU B C 1
ATOM 2028 O O . LEU B 1 78 ? 8.383 12.469 9.812 1 97.62 78 LEU B O 1
ATOM 2032 N N . LEU B 1 79 ? 10.016 12.609 11.289 1 97.62 79 LEU B N 1
ATOM 2033 C CA . LEU B 1 79 ? 9.312 13.211 12.414 1 97.62 79 LEU B CA 1
ATOM 2034 C C . LEU B 1 79 ? 8.383 12.195 13.078 1 97.62 79 LEU B C 1
ATOM 2036 O O . LEU B 1 79 ? 7.535 12.562 13.891 1 97.62 79 LEU B O 1
ATOM 2040 N N . GLY B 1 80 ? 8.461 10.938 12.703 1 98.06 80 GLY B N 1
ATOM 2041 C CA . GLY B 1 80 ? 7.668 9.914 13.367 1 98.06 80 GLY B CA 1
ATOM 2042 C C . GLY B 1 80 ? 8.453 9.125 14.406 1 98.06 80 GLY B C 1
ATOM 2043 O O . GLY B 1 80 ? 9.516 9.562 14.844 1 98.06 80 GLY B O 1
ATOM 2044 N N . ASN B 1 81 ? 7.809 8.008 14.883 1 97.56 81 ASN B N 1
ATOM 2045 C CA . ASN B 1 81 ? 8.406 7.191 15.938 1 97.56 81 ASN B CA 1
ATOM 2046 C C . ASN B 1 81 ? 8.484 5.723 15.531 1 97.56 81 ASN B C 1
ATOM 2048 O O . ASN B 1 81 ? 8.609 4.844 16.391 1 97.56 81 ASN B O 1
ATOM 2052 N N . ASP B 1 82 ? 8.273 5.434 14.297 1 98.25 82 ASP B N 1
ATOM 2053 C CA . ASP B 1 82 ? 8.375 4.074 13.773 1 98.25 82 ASP B CA 1
ATOM 2054 C C . ASP B 1 82 ? 7.414 3.131 14.492 1 98.25 82 ASP B C 1
ATOM 2056 O O . ASP B 1 82 ? 7.773 1.992 14.797 1 98.25 82 ASP B O 1
ATOM 2060 N N . ALA B 1 83 ? 6.215 3.625 14.734 1 98.5 83 ALA B N 1
ATOM 2061 C CA . ALA B 1 83 ? 5.188 2.725 15.25 1 98.5 83 ALA B CA 1
ATOM 2062 C C . ALA B 1 83 ? 4.766 1.706 14.195 1 98.5 83 ALA B C 1
ATOM 2064 O O . ALA B 1 83 ? 4.199 0.661 14.523 1 98.5 83 ALA B O 1
ATOM 2065 N N . GLY B 1 84 ? 5.012 1.946 12.969 1 98.75 84 GLY B N 1
ATOM 2066 C CA . GLY B 1 84 ? 4.816 1.155 11.766 1 98.75 84 GLY B CA 1
ATOM 2067 C C . GLY B 1 84 ? 5.562 1.707 10.562 1 98.75 84 GLY B C 1
ATOM 2068 O O . GLY B 1 84 ? 6.148 2.791 10.633 1 98.75 84 GLY B O 1
ATOM 2069 N N . PRO B 1 85 ? 5.621 0.92 9.477 1 98.88 85 PRO B N 1
ATOM 2070 C CA . PRO B 1 85 ? 6.262 1.44 8.266 1 98.88 85 PRO B CA 1
ATOM 2071 C C . PRO B 1 85 ? 5.551 2.67 7.707 1 98.88 85 PRO B C 1
ATOM 2073 O O . PRO B 1 85 ? 4.359 2.869 7.957 1 98.88 85 PRO B O 1
ATOM 2076 N N . ASN B 1 86 ? 6.32 3.578 7.031 1 98.88 86 ASN B N 1
ATOM 2077 C CA . ASN B 1 86 ? 5.645 4.699 6.383 1 98.88 86 ASN B CA 1
ATOM 2078 C C . ASN B 1 86 ? 4.844 4.242 5.168 1 98.88 86 ASN B C 1
ATOM 2080 O O . ASN B 1 86 ? 4.969 3.098 4.727 1 98.88 86 ASN B O 1
ATOM 2084 N N . ALA B 1 87 ? 3.99 5.062 4.66 1 98.94 87 ALA B N 1
ATOM 2085 C CA . ALA B 1 87 ? 2.971 4.707 3.676 1 98.94 87 ALA B CA 1
ATOM 2086 C C . ALA B 1 87 ? 3.604 4.191 2.389 1 98.94 87 ALA B C 1
ATOM 2088 O O . ALA B 1 87 ? 3.086 3.264 1.762 1 98.94 87 ALA B O 1
ATOM 2089 N N . VAL B 1 88 ? 4.723 4.762 1.958 1 98.94 88 VAL B N 1
ATOM 2090 C CA . VAL B 1 88 ? 5.305 4.371 0.678 1 98.94 88 VAL B CA 1
ATOM 2091 C C . VAL B 1 88 ? 6.035 3.037 0.828 1 98.94 88 VAL B C 1
ATOM 2093 O O . VAL B 1 88 ? 6.105 2.252 -0.121 1 98.94 88 VAL B O 1
ATOM 2096 N N . GLU B 1 89 ? 6.566 2.73 2.027 1 98.94 89 GLU B N 1
ATOM 2097 C CA . GLU B 1 89 ? 7.07 1.389 2.309 1 98.94 89 GLU B CA 1
ATOM 2098 C C . GLU B 1 89 ? 5.953 0.353 2.248 1 98.94 89 GLU B C 1
ATOM 2100 O O . GLU B 1 89 ? 6.156 -0.761 1.763 1 98.94 89 GLU B O 1
ATOM 2105 N N . VAL B 1 90 ? 4.805 0.709 2.727 1 99 90 VAL B N 1
ATOM 2106 C CA . VAL B 1 90 ? 3.641 -0.171 2.703 1 99 90 VAL B CA 1
ATOM 2107 C C . VAL B 1 90 ? 3.229 -0.443 1.258 1 99 90 VAL B C 1
ATOM 2109 O O . VAL B 1 90 ? 2.812 -1.556 0.923 1 99 90 VAL B O 1
ATOM 2112 N N . VAL B 1 91 ? 3.355 0.546 0.354 1 99 91 VAL B N 1
ATOM 2113 C CA . VAL B 1 91 ? 3.07 0.338 -1.062 1 99 91 VAL B CA 1
ATOM 2114 C C . VAL B 1 91 ? 3.982 -0.753 -1.618 1 99 91 VAL B C 1
ATOM 2116 O O . VAL B 1 91 ? 3.537 -1.613 -2.381 1 99 91 VAL B O 1
ATOM 2119 N N . LEU B 1 92 ? 5.277 -0.753 -1.243 1 99 92 LEU B N 1
ATOM 2120 C CA . LEU B 1 92 ? 6.203 -1.784 -1.698 1 99 92 LEU B CA 1
ATOM 2121 C C . LEU B 1 92 ? 5.785 -3.158 -1.186 1 99 92 LEU B C 1
ATOM 2123 O O . LEU B 1 92 ? 5.863 -4.148 -1.916 1 99 92 LEU B O 1
ATOM 2127 N N . HIS B 1 93 ? 5.336 -3.254 0.055 1 99 93 HIS B N 1
ATOM 2128 C CA . HIS B 1 93 ? 4.805 -4.496 0.6 1 99 93 HIS B CA 1
ATOM 2129 C C . HIS B 1 93 ? 3.602 -4.98 -0.203 1 99 93 HIS B C 1
ATOM 2131 O O . HIS B 1 93 ? 3.516 -6.16 -0.549 1 99 93 HIS B O 1
ATOM 2137 N N . ALA B 1 94 ? 2.65 -4.062 -0.484 1 99 94 ALA B N 1
ATOM 2138 C CA . ALA B 1 94 ? 1.459 -4.426 -1.247 1 99 94 ALA B CA 1
ATOM 2139 C C . ALA B 1 94 ? 1.832 -4.969 -2.623 1 99 94 ALA B C 1
ATOM 2141 O O . ALA B 1 94 ? 1.299 -5.992 -3.059 1 99 94 ALA B O 1
ATOM 2142 N N . LEU B 1 95 ? 2.791 -4.309 -3.262 1 99 95 LEU B N 1
ATOM 2143 C CA . LEU B 1 95 ? 3.227 -4.703 -4.598 1 99 95 LEU B CA 1
ATOM 2144 C C . LEU B 1 95 ? 3.875 -6.082 -4.57 1 99 95 LEU B C 1
ATOM 2146 O O . LEU B 1 95 ? 3.533 -6.949 -5.379 1 99 95 LEU B O 1
ATOM 2150 N N . ALA B 1 96 ? 4.742 -6.312 -3.615 1 99 96 ALA B N 1
ATOM 2151 C CA . ALA B 1 96 ? 5.43 -7.594 -3.51 1 99 96 ALA B CA 1
ATOM 2152 C C . ALA B 1 96 ? 4.441 -8.727 -3.246 1 99 96 ALA B C 1
ATOM 2154 O O . ALA B 1 96 ? 4.473 -9.758 -3.924 1 99 96 ALA B O 1
ATOM 2155 N N . SER B 1 97 ? 3.586 -8.555 -2.285 1 98.94 97 SER B N 1
ATOM 2156 C CA . SER B 1 97 ? 2.633 -9.594 -1.908 1 98.94 97 SER B CA 1
ATOM 2157 C C . SER B 1 97 ? 1.685 -9.922 -3.059 1 98.94 97 SER B C 1
ATOM 2159 O O . SER B 1 97 ? 1.319 -11.078 -3.26 1 98.94 97 SER B O 1
ATOM 2161 N N . CYS B 1 98 ? 1.285 -8.922 -3.828 1 98.94 98 CYS B N 1
ATOM 2162 C CA . CYS B 1 98 ? 0.39 -9.102 -4.965 1 98.94 98 CYS B CA 1
ATOM 2163 C C . CYS B 1 98 ? 1.046 -9.961 -6.043 1 98.94 98 CYS B C 1
ATOM 2165 O O . CYS B 1 98 ? 0.429 -10.891 -6.566 1 98.94 98 CYS B O 1
ATOM 2167 N N . LEU B 1 99 ? 2.281 -9.586 -6.336 1 98.94 99 LEU B N 1
ATOM 2168 C CA . LEU B 1 99 ? 3.023 -10.328 -7.352 1 98.94 99 LEU B CA 1
ATOM 2169 C C . LEU B 1 99 ? 3.229 -11.773 -6.93 1 98.94 99 LEU B C 1
ATOM 2171 O O . LEU B 1 99 ? 3.123 -12.688 -7.75 1 98.94 99 LEU B O 1
ATOM 2175 N N . VAL B 1 100 ? 3.473 -12.016 -5.664 1 98.94 100 VAL B N 1
ATOM 2176 C CA . VAL B 1 100 ? 3.666 -13.367 -5.133 1 98.94 100 VAL B CA 1
ATOM 2177 C C . VAL B 1 100 ? 2.4 -14.195 -5.352 1 98.94 100 VAL B C 1
ATOM 2179 O O . VAL B 1 100 ? 2.467 -15.32 -5.848 1 98.94 100 VAL B O 1
ATOM 2182 N N . VAL B 1 101 ? 1.248 -13.656 -5.023 1 98.88 101 VAL B N 1
ATOM 2183 C CA . VAL B 1 101 ? -0.01 -14.391 -5.141 1 98.88 101 VAL B CA 1
ATOM 2184 C C . VAL B 1 101 ? -0.241 -14.781 -6.598 1 98.88 101 VAL B C 1
ATOM 2186 O O . VAL B 1 101 ? -0.502 -15.953 -6.898 1 98.88 101 VAL B O 1
ATOM 2189 N N . GLY B 1 102 ? -0.111 -13.805 -7.512 1 98.69 102 GLY B N 1
ATOM 2190 C CA . GLY B 1 102 ? -0.298 -14.109 -8.922 1 98.69 102 GLY B CA 1
ATOM 2191 C C . GLY B 1 102 ? 0.641 -15.188 -9.43 1 98.69 102 GLY B C 1
ATOM 2192 O O . GLY B 1 102 ? 0.221 -16.094 -10.148 1 98.69 102 GLY B O 1
ATOM 2193 N N . PHE B 1 103 ? 1.929 -15.062 -9.047 1 98.88 103 PHE B N 1
ATOM 2194 C CA . PHE B 1 103 ? 2.945 -16.016 -9.477 1 98.88 103 PHE B CA 1
ATOM 2195 C C . PHE B 1 103 ? 2.619 -17.422 -8.984 1 98.88 103 PHE B C 1
ATOM 2197 O O . PHE B 1 103 ? 2.596 -18.375 -9.766 1 98.88 103 PHE B O 1
ATOM 2204 N N . VAL B 1 104 ? 2.256 -17.578 -7.73 1 98.81 104 VAL B N 1
ATOM 2205 C CA . VAL B 1 104 ? 2.104 -18.875 -7.082 1 98.81 104 VAL B CA 1
ATOM 2206 C C . VAL B 1 104 ? 0.802 -19.531 -7.535 1 98.81 104 VAL B C 1
ATOM 2208 O O . VAL B 1 104 ? 0.767 -20.734 -7.801 1 98.81 104 VAL B O 1
ATOM 2211 N N . TYR B 1 105 ? -0.312 -18.75 -7.645 1 98.5 105 TYR B N 1
ATOM 2212 C CA . TYR B 1 105 ? -1.576 -19.312 -8.109 1 98.5 105 TYR B CA 1
ATOM 2213 C C . TYR B 1 105 ? -1.446 -19.828 -9.539 1 98.5 105 TYR B C 1
ATOM 2215 O O . TYR B 1 105 ? -1.914 -20.938 -9.844 1 98.5 105 TYR B O 1
ATOM 2223 N N . ASN B 1 106 ? -0.789 -19.078 -10.383 1 98.19 106 ASN B N 1
ATOM 2224 C CA . ASN B 1 106 ? -0.624 -19.531 -11.766 1 98.19 106 ASN B CA 1
ATOM 2225 C C . ASN B 1 106 ? 0.326 -20.719 -11.859 1 98.19 106 ASN B C 1
ATOM 2227 O O . ASN B 1 106 ? 0.128 -21.609 -12.688 1 98.19 106 ASN B O 1
ATOM 2231 N N . ALA B 1 107 ? 1.397 -20.719 -11.047 1 98.5 107 ALA B N 1
ATOM 2232 C CA . ALA B 1 107 ? 2.277 -21.875 -11 1 98.5 107 ALA B CA 1
ATOM 2233 C C . ALA B 1 107 ? 1.502 -23.141 -10.617 1 98.5 107 ALA B C 1
ATOM 2235 O O . ALA B 1 107 ? 1.634 -24.172 -11.273 1 98.5 107 ALA B O 1
ATOM 2236 N N . ALA B 1 108 ? 0.667 -23.016 -9.609 1 98.12 108 ALA B N 1
ATOM 2237 C CA . ALA B 1 108 ? -0.134 -24.141 -9.148 1 98.12 108 ALA B CA 1
ATOM 2238 C C . ALA B 1 108 ? -1.084 -24.625 -10.242 1 98.12 108 ALA B C 1
ATOM 2240 O O . ALA B 1 108 ? -1.184 -25.828 -10.5 1 98.12 108 ALA B O 1
ATOM 2241 N N . ALA B 1 109 ? -1.741 -23.688 -10.898 1 96.56 109 ALA B N 1
ATOM 2242 C CA . ALA B 1 109 ? -2.691 -24 -11.961 1 96.56 109 ALA B CA 1
ATOM 2243 C C . ALA B 1 109 ? -2.006 -24.75 -13.109 1 96.56 109 ALA B C 1
ATOM 2245 O O . ALA B 1 109 ? -2.635 -25.547 -13.805 1 96.56 109 ALA B O 1
ATOM 2246 N N . ARG B 1 110 ? -0.683 -24.531 -13.258 1 96.5 110 ARG B N 1
ATOM 2247 C CA . ARG B 1 110 ? 0.059 -25.094 -14.383 1 96.5 110 ARG B CA 1
ATOM 2248 C C . ARG B 1 110 ? 0.855 -26.328 -13.953 1 96.5 110 ARG B C 1
ATOM 2250 O O . ARG B 1 110 ? 1.604 -26.906 -14.75 1 96.5 110 ARG B O 1
ATOM 2257 N N . GLY B 1 111 ? 0.771 -26.641 -12.695 1 96.56 111 GLY B N 1
ATOM 2258 C CA . GLY B 1 111 ? 1.479 -27.797 -12.188 1 96.56 111 GLY B CA 1
ATOM 2259 C C . GLY B 1 111 ? 2.963 -27.562 -11.992 1 96.56 111 GLY B C 1
ATOM 2260 O O . GLY B 1 111 ? 3.764 -28.5 -12.039 1 96.56 111 GLY B O 1
ATOM 2261 N N . ILE B 1 112 ? 3.352 -26.328 -11.883 1 97.88 112 ILE B N 1
ATOM 2262 C CA . ILE B 1 112 ? 4.75 -25.969 -11.688 1 97.88 112 ILE B CA 1
ATOM 2263 C C . ILE B 1 112 ? 5.039 -25.812 -10.195 1 97.88 112 ILE B C 1
ATOM 2265 O O . ILE B 1 112 ? 4.391 -25.031 -9.5 1 97.88 112 ILE B O 1
ATOM 2269 N N . GLY B 1 113 ? 6.008 -26.578 -9.648 1 97.94 113 GLY B N 1
ATOM 2270 C CA . GLY B 1 113 ? 6.398 -26.5 -8.25 1 97.94 113 GLY B CA 1
ATOM 2271 C C . GLY B 1 113 ? 7.332 -25.344 -7.953 1 97.94 113 GLY B C 1
ATOM 2272 O O . GLY B 1 113 ? 8.266 -25.078 -8.711 1 97.94 113 GLY B O 1
ATOM 2273 N N . ILE B 1 114 ? 7.066 -24.641 -6.895 1 98.56 114 ILE B N 1
ATOM 2274 C CA . ILE B 1 114 ? 7.906 -23.547 -6.418 1 98.56 114 ILE B CA 1
ATOM 2275 C C . ILE B 1 114 ? 8.523 -23.922 -5.074 1 98.56 114 ILE B C 1
ATOM 2277 O O . ILE B 1 114 ? 7.812 -24.266 -4.129 1 98.56 114 ILE B O 1
ATOM 2281 N N . ASP B 1 115 ? 9.852 -23.859 -5.004 1 98.31 115 ASP B N 1
ATOM 2282 C CA . ASP B 1 115 ? 10.547 -24.188 -3.764 1 98.31 115 ASP B CA 1
ATOM 2283 C C . ASP B 1 115 ? 10.734 -22.938 -2.898 1 98.31 115 ASP B C 1
ATOM 2285 O O . ASP B 1 115 ? 10.656 -23.016 -1.671 1 98.31 115 ASP B O 1
ATOM 2289 N N . SER B 1 116 ? 11.055 -21.875 -3.566 1 98.75 116 SER B N 1
ATOM 2290 C CA . SER B 1 116 ? 11.211 -20.594 -2.895 1 98.75 116 SER B CA 1
ATOM 2291 C C . SER B 1 116 ? 10.914 -19.438 -3.838 1 98.75 116 SER B C 1
ATOM 2293 O O . SER B 1 116 ? 11.055 -19.562 -5.055 1 98.75 116 SER B O 1
ATOM 2295 N N . LEU B 1 117 ? 10.469 -18.391 -3.332 1 98.88 117 LEU B N 1
ATOM 2296 C CA . LEU B 1 117 ? 10.172 -17.156 -4.051 1 98.88 117 LEU B CA 1
ATOM 2297 C C . LEU B 1 117 ? 10.43 -15.945 -3.168 1 98.88 117 LEU B C 1
ATOM 2299 O O . LEU B 1 117 ? 9.883 -15.844 -2.066 1 98.88 117 LEU B O 1
ATOM 2303 N N . GLU B 1 118 ? 11.289 -15.07 -3.59 1 98.94 118 GLU B N 1
ATOM 2304 C CA . GLU B 1 118 ? 11.633 -13.836 -2.887 1 98.94 118 GLU B CA 1
ATOM 2305 C C . GLU B 1 118 ? 11.586 -12.641 -3.828 1 98.94 118 GLU B C 1
ATOM 2307 O O . GLU B 1 118 ? 11.93 -12.75 -5.008 1 98.94 118 GLU B O 1
ATOM 2312 N N . LEU B 1 119 ? 11.211 -11.516 -3.322 1 98.94 119 LEU B N 1
ATOM 2313 C CA . LEU B 1 119 ? 11.25 -10.258 -4.062 1 98.94 119 LEU B CA 1
ATOM 2314 C C . LEU B 1 119 ? 11.961 -9.172 -3.256 1 98.94 119 LEU B C 1
ATOM 2316 O O . LEU B 1 119 ? 11.719 -9.031 -2.057 1 98.94 119 LEU B O 1
ATOM 2320 N N . ASP B 1 120 ? 12.875 -8.469 -3.871 1 98.94 120 ASP B N 1
ATOM 2321 C CA . ASP B 1 120 ? 13.438 -7.219 -3.367 1 98.94 120 ASP B CA 1
ATOM 2322 C C . ASP B 1 120 ? 12.875 -6.02 -4.125 1 98.94 120 ASP B C 1
ATOM 2324 O O . ASP B 1 120 ? 12.836 -6.02 -5.359 1 98.94 120 ASP B O 1
ATOM 2328 N N . LEU B 1 121 ? 12.438 -5.043 -3.375 1 98.94 121 LEU B N 1
ATOM 2329 C CA . LEU B 1 121 ? 11.891 -3.838 -3.994 1 98.94 121 LEU B CA 1
ATOM 2330 C C . LEU B 1 121 ? 12.609 -2.594 -3.479 1 98.94 121 LEU B C 1
ATOM 2332 O O . LEU B 1 121 ? 12.945 -2.512 -2.295 1 98.94 121 LEU B O 1
ATOM 2336 N N . GLU B 1 122 ? 12.812 -1.659 -4.367 1 98.94 122 GLU B N 1
ATOM 2337 C CA . GLU B 1 122 ? 13.266 -0.309 -4.047 1 98.94 122 GLU B CA 1
ATOM 2338 C C . GLU B 1 122 ? 12.414 0.742 -4.75 1 98.94 122 GLU B C 1
ATOM 2340 O O . GLU B 1 122 ? 12.008 0.552 -5.898 1 98.94 122 GLU B O 1
ATOM 2345 N N . GLY B 1 123 ? 12.094 1.801 -4.066 1 98.94 123 GLY B N 1
ATOM 2346 C CA . GLY B 1 123 ? 11.422 2.953 -4.645 1 98.94 123 GLY B CA 1
ATOM 2347 C C . GLY B 1 123 ? 12.117 4.266 -4.34 1 98.94 123 GLY B C 1
ATOM 2348 O O . GLY B 1 123 ? 12.539 4.504 -3.207 1 98.94 123 GLY B O 1
ATOM 2349 N N . ASP B 1 124 ? 12.305 5.055 -5.363 1 98.94 124 ASP B N 1
ATOM 2350 C CA . ASP B 1 124 ? 12.953 6.359 -5.219 1 98.94 124 ASP B CA 1
ATOM 2351 C C . ASP B 1 124 ? 11.914 7.473 -5.125 1 98.94 124 ASP B C 1
ATOM 2353 O O . ASP B 1 124 ? 10.922 7.477 -5.863 1 98.94 124 ASP B O 1
ATOM 2357 N N . LEU B 1 125 ? 12.18 8.344 -4.164 1 98.81 125 LEU B N 1
ATOM 2358 C CA . LEU B 1 125 ? 11.25 9.43 -3.881 1 98.81 125 LEU B CA 1
ATOM 2359 C C . LEU B 1 125 ? 12.008 10.711 -3.533 1 98.81 125 LEU B C 1
ATOM 2361 O O . LEU B 1 125 ? 12.984 10.68 -2.787 1 98.81 125 LEU B O 1
ATOM 2365 N N . ASP B 1 126 ? 11.602 11.828 -4.141 1 98.75 126 ASP B N 1
ATOM 2366 C CA . ASP B 1 126 ? 12.102 13.156 -3.783 1 98.75 126 ASP B CA 1
ATOM 2367 C C . ASP B 1 126 ? 11.133 13.875 -2.852 1 98.75 126 ASP B C 1
ATOM 2369 O O . ASP B 1 126 ? 10.055 14.297 -3.275 1 98.75 126 ASP B O 1
ATOM 2373 N N . LEU B 1 127 ? 11.562 14.086 -1.63 1 98.19 127 LEU B N 1
ATOM 2374 C CA . LEU B 1 127 ? 10.711 14.586 -0.549 1 98.19 127 LEU B CA 1
ATOM 2375 C C . LEU B 1 127 ? 10.305 16.031 -0.798 1 98.19 127 LEU B C 1
ATOM 2377 O O . LEU B 1 127 ? 9.414 16.547 -0.119 1 98.19 127 LEU B O 1
ATOM 2381 N N . GLN B 1 128 ? 10.891 16.719 -1.725 1 98.31 128 GLN B N 1
ATOM 2382 C CA . GLN B 1 128 ? 10.5 18.094 -2.035 1 98.31 128 GLN B CA 1
ATOM 2383 C C . GLN B 1 128 ? 9.031 18.156 -2.459 1 98.31 128 GLN B C 1
ATOM 2385 O O . GLN B 1 128 ? 8.359 19.156 -2.227 1 98.31 128 GLN B O 1
ATOM 2390 N N . GLY B 1 129 ? 8.523 17.094 -3.082 1 97.88 129 GLY B N 1
ATOM 2391 C CA . GLY B 1 129 ? 7.117 17.031 -3.439 1 97.88 129 GLY B CA 1
ATOM 2392 C C . GLY B 1 129 ? 6.195 17 -2.234 1 97.88 129 GLY B C 1
ATOM 2393 O O . GLY B 1 129 ? 5.297 17.844 -2.117 1 97.88 129 GLY B O 1
ATOM 2394 N N . PHE B 1 130 ? 6.551 16.141 -1.292 1 97.75 130 PHE B N 1
ATOM 2395 C CA . PHE B 1 130 ? 5.754 15.992 -0.08 1 97.75 130 PHE B CA 1
ATOM 2396 C C . PHE B 1 130 ? 5.84 17.25 0.785 1 97.75 130 PHE B C 1
ATOM 2398 O O . PHE B 1 130 ? 4.852 17.641 1.409 1 97.75 130 PHE B O 1
ATOM 2405 N N . LEU B 1 131 ? 6.977 17.891 0.765 1 96.44 131 LEU B N 1
ATOM 2406 C CA . LEU B 1 131 ? 7.176 19.062 1.596 1 96.44 131 LEU B CA 1
ATOM 2407 C C . LEU B 1 131 ? 6.629 20.312 0.908 1 96.44 131 LEU B C 1
ATOM 2409 O O . LEU B 1 131 ? 6.645 21.406 1.483 1 96.44 131 LEU B O 1
ATOM 2413 N N . GLY B 1 132 ? 6.188 20.172 -0.346 1 95.25 132 GLY B N 1
ATOM 2414 C CA . GLY B 1 132 ? 5.633 21.297 -1.076 1 95.25 132 GLY B CA 1
ATOM 2415 C C . GLY B 1 132 ? 6.684 22.312 -1.49 1 95.25 132 GLY B C 1
ATOM 2416 O O . GLY B 1 132 ? 6.383 23.5 -1.64 1 95.25 132 GLY B O 1
ATOM 2417 N N . LEU B 1 133 ? 7.883 21.844 -1.633 1 95.81 133 LEU B N 1
ATOM 2418 C CA . LEU B 1 133 ? 8.992 22.75 -1.891 1 95.81 133 LEU B CA 1
ATOM 2419 C C . LEU B 1 133 ? 9.227 22.906 -3.389 1 95.81 133 LEU B C 1
ATOM 2421 O O . LEU B 1 133 ? 9.891 23.859 -3.82 1 95.81 133 LEU B O 1
ATOM 2425 N N . SER B 1 134 ? 8.711 21.969 -4.172 1 94 134 SER B N 1
ATOM 2426 C CA . SER B 1 134 ? 8.875 22.031 -5.617 1 94 134 SER B CA 1
ATOM 2427 C C . SER B 1 134 ? 7.637 21.516 -6.344 1 94 134 SER B C 1
ATOM 2429 O O . SER B 1 134 ? 7.184 20.406 -6.098 1 94 134 SER B O 1
ATOM 2431 N N . LYS B 1 135 ? 7.16 22.266 -7.273 1 91.44 135 LYS B N 1
ATOM 2432 C CA . LYS B 1 135 ? 6.004 21.859 -8.078 1 91.44 135 LYS B CA 1
ATOM 2433 C C . LYS B 1 135 ? 6.426 20.953 -9.234 1 91.44 135 LYS B C 1
ATOM 2435 O O . LYS B 1 135 ? 5.582 20.312 -9.867 1 91.44 135 LYS B O 1
ATOM 2440 N N . SER B 1 136 ? 7.688 20.875 -9.477 1 96.06 136 SER B N 1
ATOM 2441 C CA . SER B 1 136 ? 8.18 20.078 -10.594 1 96.06 136 SER B CA 1
ATOM 2442 C C . SER B 1 136 ? 8.539 18.672 -10.141 1 96.06 136 SER B C 1
ATOM 2444 O O . SER B 1 136 ? 8.828 17.797 -10.969 1 96.06 136 SER B O 1
ATOM 2446 N N . VAL B 1 137 ? 8.547 18.516 -8.875 1 97.69 137 VAL B N 1
ATOM 2447 C CA . VAL B 1 137 ? 8.852 17.203 -8.305 1 97.69 137 VAL B CA 1
ATOM 2448 C C . VAL B 1 137 ? 7.566 16.516 -7.867 1 97.69 137 VAL B C 1
ATOM 2450 O O . VAL B 1 137 ? 6.797 17.062 -7.078 1 97.69 137 VAL B O 1
ATOM 2453 N N . ARG B 1 138 ? 7.285 15.367 -8.438 1 98.19 138 ARG B N 1
ATOM 2454 C CA . ARG B 1 138 ? 6.086 14.648 -8.008 1 98.19 138 ARG B CA 1
ATOM 2455 C C . ARG B 1 138 ? 6.219 14.18 -6.562 1 98.19 138 ARG B C 1
ATOM 2457 O O . ARG B 1 138 ? 7.312 13.828 -6.117 1 98.19 138 ARG B O 1
ATOM 2464 N N . PRO B 1 139 ? 5.094 14.047 -5.879 1 98.75 139 PRO B N 1
ATOM 2465 C CA . PRO B 1 139 ? 5.164 13.57 -4.496 1 98.75 139 PRO B CA 1
ATOM 2466 C C . PRO B 1 139 ? 5.48 12.078 -4.398 1 98.75 139 PRO B C 1
ATOM 2468 O O . PRO B 1 139 ? 6.207 11.656 -3.498 1 98.75 139 PRO B O 1
ATOM 2471 N N . GLY B 1 140 ? 4.965 11.305 -5.293 1 98.88 140 GLY B N 1
ATOM 2472 C CA . GLY B 1 140 ? 5.094 9.859 -5.219 1 98.88 140 GLY B CA 1
ATOM 2473 C C . GLY B 1 140 ? 6.426 9.352 -5.73 1 98.88 140 GLY B C 1
ATOM 2474 O O . GLY B 1 140 ? 7.387 10.117 -5.852 1 98.88 140 GLY B O 1
ATOM 2475 N N . TYR B 1 141 ? 6.516 8.07 -5.934 1 98.94 141 TYR B N 1
ATOM 2476 C CA . TYR B 1 141 ? 7.738 7.434 -6.414 1 98.94 141 TYR B CA 1
ATOM 2477 C C . TYR B 1 141 ? 8.094 7.934 -7.809 1 98.94 141 TYR B C 1
ATOM 2479 O O . TYR B 1 141 ? 7.219 8.086 -8.664 1 98.94 141 TYR B O 1
ATOM 2487 N N . GLU B 1 142 ? 9.367 8.164 -8.047 1 98.88 142 GLU B N 1
ATOM 2488 C CA . GLU B 1 142 ? 9.891 8.422 -9.383 1 98.88 142 GLU B CA 1
ATOM 2489 C C . GLU B 1 142 ? 10.055 7.133 -10.18 1 98.88 142 GLU B C 1
ATOM 2491 O O . GLU B 1 142 ? 10.008 7.145 -11.406 1 98.88 142 GLU B O 1
ATOM 2496 N N . GLY B 1 143 ? 10.242 6.074 -9.469 1 98.94 143 GLY B N 1
ATOM 2497 C CA . GLY B 1 143 ? 10.375 4.734 -10.023 1 98.94 143 GLY B CA 1
ATOM 2498 C C . GLY B 1 143 ? 10.5 3.66 -8.953 1 98.94 143 GLY B C 1
ATOM 2499 O O . GLY B 1 143 ? 10.875 3.947 -7.816 1 98.94 143 GLY B O 1
ATOM 2500 N N . ILE B 1 144 ? 10.102 2.469 -9.328 1 99 144 ILE B N 1
ATOM 2501 C CA . ILE B 1 144 ? 10.234 1.292 -8.477 1 99 144 ILE B CA 1
ATOM 2502 C C . ILE B 1 144 ? 11.016 0.208 -9.211 1 99 144 ILE B C 1
ATOM 2504 O O . ILE B 1 144 ? 10.82 0.001 -10.414 1 99 144 ILE B O 1
ATOM 2508 N N . ARG B 1 145 ? 11.914 -0.435 -8.531 1 98.94 145 ARG B N 1
ATOM 2509 C CA . ARG B 1 145 ? 12.617 -1.612 -9.023 1 98.94 145 ARG B CA 1
ATOM 2510 C C . ARG B 1 145 ? 12.25 -2.852 -8.219 1 98.94 145 ARG B C 1
ATOM 2512 O O . ARG B 1 145 ? 12.18 -2.803 -6.988 1 98.94 145 ARG B O 1
ATOM 2519 N N . VAL B 1 146 ? 12 -3.957 -8.961 1 98.94 146 VAL B N 1
ATOM 2520 C CA . VAL B 1 146 ? 11.664 -5.238 -8.352 1 98.94 146 VAL B CA 1
ATOM 2521 C C . VAL B 1 146 ? 12.578 -6.328 -8.906 1 98.94 146 VAL B C 1
ATOM 2523 O O . VAL B 1 146 ? 12.742 -6.453 -10.117 1 98.94 146 VAL B O 1
ATOM 2526 N N . VAL B 1 147 ? 13.18 -7.066 -8 1 98.94 147 VAL B N 1
ATOM 2527 C CA . VAL B 1 147 ? 13.922 -8.266 -8.367 1 98.94 147 VAL B CA 1
ATOM 2528 C C . VAL B 1 147 ? 13.227 -9.5 -7.801 1 98.94 147 VAL B C 1
ATOM 2530 O O . VAL B 1 147 ? 13.031 -9.609 -6.59 1 98.94 147 VAL B O 1
ATOM 2533 N N . CYS B 1 148 ? 12.883 -10.375 -8.672 1 98.88 148 CYS B N 1
ATOM 2534 C CA . CYS B 1 148 ? 12.25 -11.633 -8.312 1 98.88 148 CYS B CA 1
ATOM 2535 C C . CYS B 1 148 ? 13.242 -12.789 -8.391 1 98.88 148 CYS B C 1
ATOM 2537 O O . CYS B 1 148 ? 13.875 -13 -9.43 1 98.88 148 CYS B O 1
ATOM 2539 N N . ARG B 1 149 ? 13.359 -13.516 -7.285 1 98.81 149 ARG B N 1
ATOM 2540 C CA . ARG B 1 149 ? 14.195 -14.711 -7.23 1 98.81 149 ARG B CA 1
ATOM 2541 C C . ARG B 1 149 ? 13.359 -15.953 -6.934 1 98.81 149 ARG B C 1
ATOM 2543 O O . ARG B 1 149 ? 12.609 -15.977 -5.957 1 98.81 149 ARG B O 1
ATOM 2550 N N . VAL B 1 150 ? 13.539 -17 -7.793 1 98.75 150 VAL B N 1
ATOM 2551 C CA . VAL B 1 150 ? 12.68 -18.172 -7.676 1 98.75 150 VAL B CA 1
ATOM 2552 C C . VAL B 1 150 ? 13.531 -19.438 -7.605 1 98.75 150 VAL B C 1
ATOM 2554 O O . VAL B 1 150 ? 14.469 -19.609 -8.391 1 98.75 150 VAL B O 1
ATOM 2557 N N . GLY B 1 151 ? 13.297 -20.281 -6.594 1 98.56 151 GLY B N 1
ATOM 2558 C CA . GLY B 1 151 ? 13.766 -21.656 -6.574 1 98.56 151 GLY B CA 1
ATOM 2559 C C . GLY B 1 151 ? 12.734 -22.641 -7.098 1 98.56 151 GLY B C 1
ATOM 2560 O O . GLY B 1 151 ? 11.625 -22.734 -6.562 1 98.56 151 GLY B O 1
ATOM 2561 N N . SER B 1 152 ? 13.023 -23.375 -8.109 1 98.19 152 SER B N 1
ATOM 2562 C CA . SER B 1 152 ? 12.117 -24.312 -8.742 1 98.19 152 SER B CA 1
ATOM 2563 C C . SER B 1 152 ? 12.875 -25.281 -9.664 1 98.19 152 SER B C 1
ATOM 2565 O O . SER B 1 152 ? 13.953 -24.953 -10.156 1 98.19 152 SER B O 1
ATOM 2567 N N . LYS B 1 153 ? 12.352 -26.406 -9.898 1 97.44 153 LYS B N 1
ATOM 2568 C CA . LYS B 1 153 ? 12.922 -27.375 -10.836 1 97.44 153 LYS B CA 1
ATOM 2569 C C . LYS B 1 153 ? 12.438 -27.109 -12.258 1 97.44 153 LYS B C 1
ATOM 2571 O O . LYS B 1 153 ? 12.945 -27.703 -13.211 1 97.44 153 LYS B O 1
ATOM 2576 N N . ALA B 1 154 ? 11.484 -26.203 -12.359 1 97.81 154 ALA B N 1
ATOM 2577 C CA . ALA B 1 154 ? 10.945 -25.891 -13.68 1 97.81 154 ALA B CA 1
ATOM 2578 C C . ALA B 1 154 ? 11.977 -25.172 -14.539 1 97.81 154 ALA B C 1
ATOM 2580 O O . ALA B 1 154 ? 12.977 -24.656 -14.031 1 97.81 154 ALA B O 1
ATOM 2581 N N . SER B 1 155 ? 11.75 -25.125 -15.859 1 97.38 155 SER B N 1
ATOM 2582 C CA . SER B 1 155 ? 12.672 -24.484 -16.797 1 97.38 155 SER B CA 1
ATOM 2583 C C . SER B 1 155 ? 12.633 -22.969 -16.656 1 97.38 155 SER B C 1
ATOM 2585 O O . SER B 1 155 ? 11.641 -22.406 -16.172 1 97.38 155 SER B O 1
ATOM 2587 N N . ASP B 1 156 ? 13.719 -22.391 -17.094 1 96.81 156 ASP B N 1
ATOM 2588 C CA . ASP B 1 156 ? 13.773 -20.922 -17.109 1 96.81 156 ASP B CA 1
ATOM 2589 C C . ASP B 1 156 ? 12.633 -20.344 -17.922 1 96.81 156 ASP B C 1
ATOM 2591 O O . ASP B 1 156 ? 12.039 -19.328 -17.547 1 96.81 156 ASP B O 1
ATOM 2595 N N . GLN B 1 157 ? 12.359 -20.969 -19 1 97.38 157 GLN B N 1
ATOM 2596 C CA . GLN B 1 157 ? 11.312 -20.484 -19.891 1 97.38 157 GLN B CA 1
ATOM 2597 C C . GLN B 1 157 ? 9.945 -20.516 -19.203 1 97.38 157 GLN B C 1
ATOM 2599 O O . GLN B 1 157 ? 9.18 -19.547 -19.297 1 97.38 157 GLN B O 1
ATOM 2604 N N . GLU B 1 158 ? 9.641 -21.609 -18.516 1 97.81 158 GLU B N 1
ATOM 2605 C CA . GLU B 1 158 ? 8.383 -21.734 -17.797 1 97.81 158 GLU B CA 1
ATOM 2606 C C . GLU B 1 158 ? 8.266 -20.672 -16.703 1 97.81 158 GLU B C 1
ATOM 2608 O O . GLU B 1 158 ? 7.215 -20.047 -16.562 1 97.81 158 GLU B O 1
ATOM 2613 N N . LEU B 1 159 ? 9.336 -20.453 -16.047 1 98.5 159 LEU B N 1
ATOM 2614 C CA . LEU B 1 159 ? 9.328 -19.516 -14.93 1 98.5 159 LEU B CA 1
ATOM 2615 C C . LEU B 1 159 ? 9.219 -18.078 -15.43 1 98.5 159 LEU B C 1
ATOM 2617 O O . LEU B 1 159 ? 8.555 -17.25 -14.812 1 98.5 159 LEU B O 1
ATOM 2621 N N . GLN B 1 160 ? 9.844 -17.797 -16.547 1 97.69 160 GLN B N 1
ATOM 2622 C CA . GLN B 1 160 ? 9.742 -16.469 -17.141 1 97.69 160 GLN B CA 1
ATOM 2623 C C . GLN B 1 160 ? 8.32 -16.172 -17.609 1 97.69 160 GLN B C 1
ATOM 2625 O O . GLN B 1 160 ? 7.828 -15.055 -17.469 1 97.69 160 GLN B O 1
ATOM 2630 N N . LYS B 1 161 ? 7.719 -17.188 -18.172 1 97.81 161 LYS B N 1
ATOM 2631 C CA . LYS B 1 161 ? 6.324 -17.031 -18.578 1 97.81 161 LYS B CA 1
ATOM 2632 C C . LYS B 1 161 ? 5.422 -16.766 -17.375 1 97.81 161 LYS B C 1
ATOM 2634 O O . LYS B 1 161 ? 4.516 -15.93 -17.438 1 97.81 161 LYS B O 1
ATOM 2639 N N . LEU B 1 162 ? 5.684 -17.484 -16.312 1 98.31 162 LEU B N 1
ATOM 2640 C CA . LEU B 1 162 ? 4.926 -17.281 -15.078 1 98.31 162 LEU B CA 1
ATOM 2641 C C . LEU B 1 162 ? 5.117 -15.859 -14.555 1 98.31 162 LEU B C 1
ATOM 2643 O O . LEU B 1 162 ? 4.152 -15.219 -14.125 1 98.31 162 LEU B O 1
ATOM 2647 N N . TRP B 1 163 ? 6.348 -15.375 -14.594 1 98.75 163 TRP B N 1
ATOM 2648 C CA . TRP B 1 163 ? 6.648 -14.031 -14.125 1 98.75 163 TRP B CA 1
ATOM 2649 C C . TRP B 1 163 ? 5.941 -12.984 -14.984 1 98.75 163 TRP B C 1
ATOM 2651 O O . TRP B 1 163 ? 5.363 -12.031 -14.453 1 98.75 163 TRP B O 1
ATOM 2661 N N . ALA B 1 164 ? 5.93 -13.219 -16.266 1 98.38 164 ALA B N 1
ATOM 2662 C CA . ALA B 1 164 ? 5.234 -12.312 -17.172 1 98.38 164 ALA B CA 1
ATOM 2663 C C . ALA B 1 164 ? 3.732 -12.312 -16.906 1 98.38 164 ALA B C 1
ATOM 2665 O O . ALA B 1 164 ? 3.102 -11.25 -16.891 1 98.38 164 ALA B O 1
ATOM 2666 N N . GLU B 1 165 ? 3.189 -13.461 -16.703 1 97.88 165 GLU B N 1
ATOM 2667 C CA . GLU B 1 165 ? 1.763 -13.586 -16.422 1 97.88 165 GLU B CA 1
ATOM 2668 C C . GLU B 1 165 ? 1.399 -12.891 -15.102 1 97.88 165 GLU B C 1
ATOM 2670 O O . GLU B 1 165 ? 0.4 -12.172 -15.031 1 97.88 165 GLU B O 1
ATOM 2675 N N . ALA B 1 166 ? 2.217 -13.117 -14.07 1 98.56 166 ALA B N 1
ATOM 2676 C CA . ALA B 1 166 ? 1.979 -12.492 -12.773 1 98.56 166 ALA B CA 1
ATOM 2677 C C . ALA B 1 166 ? 1.939 -10.969 -12.898 1 98.56 166 ALA B C 1
ATOM 2679 O O . ALA B 1 166 ? 1.12 -10.312 -12.258 1 98.56 166 ALA B O 1
ATOM 2680 N N . GLN B 1 167 ? 2.838 -10.406 -13.742 1 98.62 167 GLN B N 1
ATOM 2681 C CA . GLN B 1 167 ? 2.881 -8.969 -13.961 1 98.62 167 GLN B CA 1
ATOM 2682 C C . GLN B 1 167 ? 1.601 -8.477 -14.633 1 98.62 167 GLN B C 1
ATOM 2684 O O . GLN B 1 167 ? 1.06 -7.43 -14.258 1 98.62 167 GLN B O 1
ATOM 2689 N N . ASN B 1 168 ? 1.126 -9.242 -15.531 1 98 168 ASN B N 1
ATOM 2690 C CA . ASN B 1 168 ? -0.02 -8.828 -16.328 1 98 168 ASN B CA 1
ATOM 2691 C C . ASN B 1 168 ? -1.305 -8.805 -15.516 1 98 168 ASN B C 1
ATOM 2693 O O . ASN B 1 168 ? -2.191 -7.988 -15.758 1 98 168 ASN B O 1
ATOM 2697 N N . ILE B 1 169 ? -1.398 -9.672 -14.531 1 98.38 169 ILE B N 1
ATOM 2698 C CA . ILE B 1 169 ? -2.678 -9.828 -13.852 1 98.38 169 ILE B CA 1
ATOM 2699 C C . ILE B 1 169 ? -2.605 -9.203 -12.461 1 98.38 169 ILE B C 1
ATOM 2701 O O . ILE B 1 169 ? -3.584 -9.227 -11.711 1 98.38 169 ILE B O 1
ATOM 2705 N N . SER B 1 170 ? -1.523 -8.664 -12.031 1 98.81 170 SER B N 1
ATOM 2706 C CA . SER B 1 170 ? -1.335 -8.148 -10.68 1 98.81 170 SER B CA 1
ATOM 2707 C C . SER B 1 170 ? -2.166 -6.895 -10.445 1 98.81 170 SER B C 1
ATOM 2709 O O . SER B 1 170 ? -1.905 -5.852 -11.055 1 98.81 170 SER B O 1
ATOM 2711 N N . PRO B 1 171 ? -3.09 -6.902 -9.508 1 98.94 171 PRO B N 1
ATOM 2712 C CA . PRO B 1 171 ? -3.889 -5.719 -9.195 1 98.94 171 PRO B CA 1
ATOM 2713 C C . PRO B 1 171 ? -3.035 -4.535 -8.742 1 98.94 171 PRO B C 1
ATOM 2715 O O . PRO B 1 171 ? -3.225 -3.414 -9.227 1 98.94 171 PRO B O 1
ATOM 2718 N 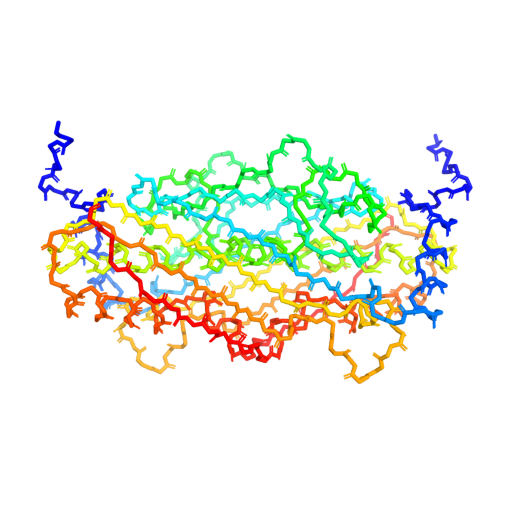N . VAL B 1 172 ? -2.051 -4.77 -7.898 1 99 172 VAL B N 1
ATOM 2719 C CA . VAL B 1 172 ? -1.298 -3.654 -7.336 1 99 172 VAL B CA 1
ATOM 2720 C C . VAL B 1 172 ? -0.329 -3.107 -8.383 1 99 172 VAL B C 1
ATOM 2722 O O . VAL B 1 172 ? -0.128 -1.895 -8.477 1 99 172 VAL B O 1
ATOM 2725 N N . LEU B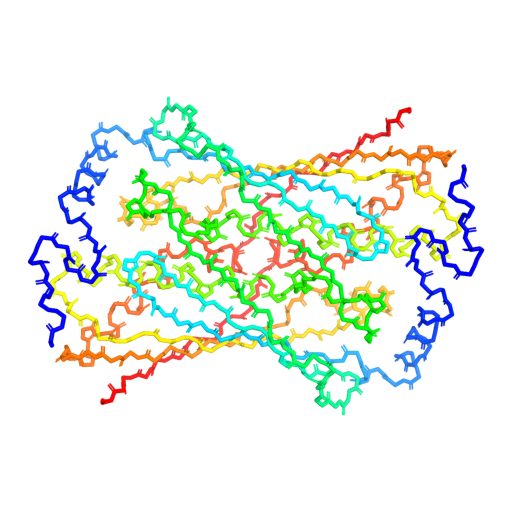 1 173 ? 0.265 -4.008 -9.18 1 98.94 173 LEU B N 1
ATOM 2726 C CA . LEU B 1 173 ? 1.084 -3.492 -10.273 1 98.94 173 LEU B CA 1
ATOM 2727 C C . LEU B 1 173 ? 0.246 -2.652 -11.234 1 98.94 173 LEU B C 1
ATOM 2729 O O . LEU B 1 173 ? 0.695 -1.605 -11.703 1 98.94 173 LEU B O 1
ATOM 2733 N N . ASP B 1 174 ? -0.956 -3.105 -11.562 1 98.94 174 ASP B N 1
ATOM 2734 C CA . ASP B 1 174 ? -1.864 -2.328 -12.398 1 98.94 174 ASP B CA 1
ATOM 2735 C C . ASP B 1 174 ? -2.145 -0.96 -11.781 1 98.94 174 ASP B C 1
ATOM 2737 O O . ASP B 1 174 ? -2.111 0.058 -12.477 1 98.94 174 ASP B O 1
ATOM 2741 N N . ILE B 1 175 ? -2.391 -0.93 -10.469 1 98.94 175 ILE B N 1
ATOM 2742 C CA . ILE B 1 175 ? -2.686 0.305 -9.75 1 98.94 175 ILE B CA 1
ATOM 2743 C C . ILE B 1 175 ? -1.493 1.255 -9.852 1 98.94 175 ILE B C 1
ATOM 2745 O O . ILE B 1 175 ? -1.667 2.461 -10.039 1 98.94 175 ILE B O 1
ATOM 2749 N N . VAL B 1 176 ? -0.269 0.729 -9.734 1 98.94 176 VAL B N 1
ATOM 2750 C CA . VAL B 1 176 ? 0.953 1.527 -9.734 1 98.94 176 VAL B CA 1
ATOM 2751 C C . VAL B 1 176 ? 1.242 2.037 -11.141 1 98.94 176 VAL B C 1
ATOM 2753 O O . VAL B 1 176 ? 1.724 3.158 -11.32 1 98.94 176 VAL B O 1
ATOM 2756 N N . ARG B 1 177 ? 0.837 1.262 -12.133 1 98.88 177 ARG B N 1
ATOM 2757 C CA . ARG B 1 177 ? 1.236 1.57 -13.508 1 98.88 177 ARG B CA 1
ATOM 2758 C C . ARG B 1 177 ? 0.156 2.373 -14.219 1 98.88 177 ARG B C 1
ATOM 2760 O O . ARG B 1 177 ? 0.412 2.973 -15.266 1 98.88 177 ARG B O 1
ATOM 2767 N N . ASN B 1 178 ? -1.065 2.344 -13.719 1 98.75 178 ASN B N 1
ATOM 2768 C CA . ASN B 1 178 ? -2.201 2.953 -14.398 1 98.75 178 ASN B CA 1
ATOM 2769 C C . ASN B 1 178 ? -3.057 3.775 -13.438 1 98.75 178 ASN B C 1
ATOM 2771 O O . ASN B 1 178 ? -3.398 3.309 -12.352 1 98.75 178 ASN B O 1
ATOM 2775 N N . PRO B 1 179 ? -3.48 5.016 -13.906 1 98.81 179 PRO B N 1
ATOM 2776 C CA . PRO B 1 179 ? -4.246 5.871 -12.992 1 98.81 179 PRO B CA 1
ATOM 2777 C C . PRO B 1 179 ? -5.531 5.211 -12.508 1 98.81 179 PRO B C 1
ATOM 2779 O O . PRO B 1 179 ? -6.227 4.555 -13.289 1 98.81 179 PRO B O 1
ATOM 2782 N N . VAL B 1 180 ? -5.77 5.328 -11.258 1 98.94 180 VAL B N 1
ATOM 2783 C CA . VAL B 1 180 ? -7.027 4.93 -10.625 1 98.94 180 VAL B CA 1
ATOM 2784 C C . VAL B 1 180 ? -7.844 6.172 -10.273 1 98.94 180 VAL B C 1
ATOM 2786 O O . VAL B 1 180 ? -7.336 7.09 -9.625 1 98.94 180 VAL B O 1
ATOM 2789 N N . PRO B 1 181 ? -9.125 6.277 -10.711 1 98.88 181 PRO B N 1
ATOM 2790 C CA . PRO B 1 181 ? -9.977 7.359 -10.211 1 98.88 181 PRO B CA 1
ATOM 2791 C C . PRO B 1 181 ? -10.148 7.316 -8.695 1 98.88 181 PRO B C 1
ATOM 2793 O O . PRO B 1 181 ? -10.406 6.254 -8.125 1 98.88 181 PRO B O 1
ATOM 2796 N N . VAL B 1 182 ? -9.945 8.445 -8.023 1 98.94 182 VAL B N 1
ATOM 2797 C CA . VAL B 1 182 ? -10.133 8.547 -6.578 1 98.94 182 VAL B CA 1
ATOM 2798 C C . VAL B 1 182 ? -11.102 9.68 -6.254 1 98.94 182 VAL B C 1
ATOM 2800 O O . VAL B 1 182 ? -10.883 10.82 -6.656 1 98.94 182 VAL B O 1
ATOM 2803 N N . SER B 1 183 ? -12.164 9.336 -5.625 1 98.88 183 SER B N 1
ATOM 2804 C CA . SER B 1 183 ? -13.094 10.328 -5.102 1 98.88 183 SER B CA 1
ATOM 2805 C C . SER B 1 183 ? -12.805 10.641 -3.639 1 98.88 183 SER B C 1
ATOM 2807 O O . SER B 1 183 ? -12.656 9.734 -2.822 1 98.88 183 SER B O 1
ATOM 2809 N N . LEU B 1 184 ? -12.695 11.898 -3.309 1 98.75 184 LEU B N 1
ATOM 2810 C CA . LEU B 1 184 ? -12.336 12.359 -1.971 1 98.75 184 LEU B CA 1
ATOM 2811 C C . LEU B 1 184 ? -13.422 13.266 -1.4 1 98.75 184 LEU B C 1
ATOM 2813 O O . LEU B 1 184 ? -13.766 14.289 -2 1 98.75 184 LEU B O 1
ATOM 2817 N N . GLU B 1 185 ? -13.938 12.875 -0.285 1 98.38 185 GLU B N 1
ATOM 2818 C CA . GLU B 1 185 ? -14.93 13.664 0.429 1 98.38 185 GLU B CA 1
ATOM 2819 C C . GLU B 1 185 ? -14.414 14.102 1.795 1 98.38 185 GLU B C 1
ATOM 2821 O O . GLU B 1 185 ? -13.523 13.461 2.363 1 98.38 185 GLU B O 1
ATOM 2826 N N . PHE B 1 186 ? -14.969 15.25 2.305 1 98.06 186 PHE B N 1
ATOM 2827 C CA . PHE B 1 186 ? -14.547 15.836 3.574 1 98.06 186 PHE B CA 1
ATOM 2828 C C . PHE B 1 186 ? -15.758 16.188 4.434 1 98.06 186 PHE B C 1
ATOM 2830 O O . PHE B 1 186 ? -16.766 16.672 3.926 1 98.06 186 PHE B O 1
ATOM 2837 N N . GLN B 1 187 ? -15.594 15.82 5.68 1 96.5 187 GLN B N 1
ATOM 2838 C CA . GLN B 1 187 ? -16.609 16.172 6.66 1 96.5 187 GLN B CA 1
ATOM 2839 C C . GLN B 1 187 ? -15.984 16.641 7.969 1 96.5 187 GLN B C 1
ATOM 2841 O O . GLN B 1 187 ? -15.164 15.93 8.555 1 96.5 187 GLN B O 1
ATOM 2846 N N . LYS B 1 188 ? -16.391 17.828 8.438 1 96.94 188 LYS B N 1
ATOM 2847 C CA . LYS B 1 188 ? -16.062 18.219 9.812 1 96.94 188 LYS B CA 1
ATOM 2848 C C . LYS B 1 188 ? -17.047 17.609 10.805 1 96.94 188 LYS B C 1
ATOM 2850 O O . LYS B 1 188 ? -18.266 17.594 10.555 1 96.94 188 LYS B O 1
ATOM 2855 N N . ILE B 1 189 ? -16.484 17.078 11.852 1 93.44 189 ILE B N 1
ATOM 2856 C CA . ILE B 1 189 ? -17.375 16.469 12.844 1 93.44 189 ILE B CA 1
ATOM 2857 C C . ILE B 1 189 ? -17.266 17.234 14.164 1 93.44 189 ILE B C 1
ATOM 2859 O O . ILE B 1 189 ? -16.234 17.844 14.453 1 93.44 189 ILE B O 1
ATOM 2863 N N . SER B 1 190 ? -18.375 17.375 15.008 1 79.25 190 SER B N 1
ATOM 2864 C CA . SER B 1 190 ? -18.484 18.125 16.25 1 79.25 190 SER B CA 1
ATOM 2865 C C . SER B 1 190 ? -17.891 17.344 17.422 1 79.25 190 SER B C 1
ATOM 2867 O O . SER B 1 190 ? -17.891 16.109 17.422 1 79.25 190 SER B O 1
#